Protein AF-A5JW35-F1 (afdb_monomer)

Radius of gyration: 27.15 Å; Cα contacts (8 Å, |Δi|>4): 387; chains: 1; bounding box: 92×75×43 Å

Nearest PDB structures (foldseek):
  1apx-assembly1_B  TM=9.458E-01  e=9.380E-13  Pisum sativum
  2cl4-assembly1_X  TM=9.258E-01  e=5.756E-13  Glycine max
  2vcs-assembly1_A  TM=9.216E-01  e=4.972E-13  Glycine max
  8ff6-assembly2_B  TM=9.447E-01  e=1.086E-12  Panicum virgatum
  3zcg-assembly1_A-2  TM=9.254E-01  e=1.140E-12  Glycine max

Solvent-accessible surface area (backbone atoms only — not comparable to full-atom values): 19128 Å² total; per-residue (Å²): 110,66,69,57,51,53,52,49,29,74,76,41,61,70,55,29,43,50,21,44,42,46,33,42,65,27,22,72,75,16,32,18,32,24,47,76,34,85,88,34,29,78,36,68,87,37,46,85,49,60,78,51,48,78,72,52,57,63,46,45,75,77,38,73,86,54,30,58,19,37,49,39,47,50,41,20,43,48,21,31,48,73,20,66,34,45,81,41,81,80,82,82,83,44,61,58,54,93,61,59,73,76,84,88,72,73,81,59,74,83,49,54,53,71,56,49,42,52,56,40,41,76,75,75,37,53,65,63,49,49,58,46,44,48,44,56,62,20,33,38,65,25,61,68,46,93,45,25,76,26,91,41,76,46,41,51,36,59,46,36,38,32,57,78,73,66,53,58,70,30,55,44,69,42,62,59,50,40,63,70,44,71,69,46,30,53,50,41,54,46,26,42,76,30,52,67,61,39,34,56,50,33,24,49,50,51,34,37,48,70,53,33,70,56,63,71,72,56,99,80,62,83,68,97,69,80,78,67,78,78,91,65,93,70,90,73,91,73,92,75,86,85,81,89,78,85,89,80,86,82,84,83,85,78,86,82,83,88,83,85,85,92,83,92,79,88,91,84,91,84,83,90,86,90,82,91,79,87,86,78,85,83,76,89,74,78,79,79,80,78,82,84,87,66,85,87,67,79,72,78,82,46,91,71,44,34,53,80,60,88

pLDDT: mean 73.27, std 27.49, range [27.36, 98.69]

Mean predicted aligned error: 14.42 Å

Structure (mmCIF, N/CA/C/O backbone):
data_AF-A5JW35-F1
#
_entry.id   AF-A5JW35-F1
#
loop_
_atom_site.group_PDB
_atom_site.id
_atom_site.type_symbol
_atom_site.label_atom_id
_atom_site.label_alt_id
_atom_site.label_comp_id
_atom_site.label_asym_id
_atom_site.label_entity_id
_atom_site.label_seq_id
_atom_site.pdbx_PDB_ins_code
_atom_site.Cartn_x
_atom_site.Cartn_y
_atom_site.Cartn_z
_atom_site.occupancy
_atom_site.B_iso_or_equiv
_atom_site.auth_seq_id
_atom_site.auth_comp_id
_atom_site.auth_asym_id
_atom_site.auth_atom_id
_atom_site.pdbx_PDB_model_num
ATOM 1 N N . MET A 1 1 ? 19.947 -5.241 -3.063 1.00 86.25 1 MET A N 1
ATOM 2 C CA . MET A 1 1 ? 18.724 -4.490 -3.422 1.00 86.25 1 MET A CA 1
ATOM 3 C C . MET A 1 1 ? 18.175 -3.691 -2.245 1.00 86.25 1 MET A C 1
ATOM 5 O O . MET A 1 1 ? 18.272 -2.477 -2.296 1.00 86.25 1 MET A O 1
ATOM 9 N N . GLN A 1 2 ? 17.692 -4.332 -1.171 1.00 90.38 2 GLN A N 1
ATOM 10 C CA . GLN A 1 2 ? 17.089 -3.636 -0.015 1.00 90.38 2 GLN A CA 1
ATOM 11 C C . GLN A 1 2 ? 17.982 -2.545 0.602 1.00 90.38 2 GLN A C 1
ATOM 13 O O . GLN A 1 2 ? 17.509 -1.451 0.884 1.00 90.38 2 GLN A O 1
ATOM 18 N N . SER A 1 3 ? 19.289 -2.793 0.744 1.00 92.19 3 SER A N 1
ATOM 19 C CA . SER A 1 3 ? 20.242 -1.784 1.232 1.00 92.19 3 SER A CA 1
ATOM 20 C C . SER A 1 3 ? 20.294 -0.522 0.362 1.00 92.19 3 SER A C 1
ATOM 22 O O . SER A 1 3 ? 20.433 0.576 0.890 1.00 92.19 3 SER A O 1
ATOM 24 N N . ILE A 1 4 ? 20.140 -0.667 -0.958 1.00 91.31 4 ILE A N 1
ATOM 25 C CA . ILE A 1 4 ? 20.124 0.455 -1.904 1.00 91.31 4 ILE A CA 1
ATOM 26 C C . ILE A 1 4 ? 18.811 1.235 -1.768 1.00 91.31 4 ILE A C 1
ATOM 28 O O . ILE A 1 4 ? 18.832 2.461 -1.772 1.00 91.31 4 ILE A O 1
ATOM 32 N N . PHE A 1 5 ? 17.675 0.555 -1.572 1.00 94.00 5 PHE A N 1
ATOM 33 C CA . PHE A 1 5 ? 16.412 1.234 -1.265 1.00 94.00 5 PHE A CA 1
ATOM 34 C C . PHE A 1 5 ? 16.515 2.060 0.014 1.00 94.00 5 PHE A C 1
ATOM 36 O O . PHE A 1 5 ? 16.225 3.248 -0.016 1.00 94.00 5 PHE A O 1
ATOM 43 N N . VAL A 1 6 ? 17.016 1.473 1.105 1.00 94.75 6 VAL A N 1
ATOM 44 C CA . VAL A 1 6 ? 17.212 2.185 2.379 1.00 94.75 6 VAL A CA 1
ATOM 45 C C . VAL A 1 6 ? 18.133 3.395 2.209 1.00 94.75 6 VAL A C 1
ATOM 47 O O . VAL A 1 6 ? 17.853 4.463 2.756 1.00 94.75 6 VAL A O 1
ATOM 50 N N . GLN A 1 7 ? 19.202 3.269 1.417 1.00 93.44 7 GLN A N 1
ATOM 51 C CA . GLN A 1 7 ? 20.079 4.394 1.098 1.00 93.44 7 GLN A CA 1
ATOM 52 C C . GLN A 1 7 ? 19.324 5.506 0.353 1.00 93.44 7 GLN A C 1
ATOM 54 O O . GLN A 1 7 ? 19.430 6.670 0.736 1.00 93.44 7 GLN A O 1
ATOM 59 N N . ASN A 1 8 ? 18.534 5.158 -0.665 1.00 90.19 8 ASN A N 1
ATOM 60 C CA . ASN A 1 8 ? 17.728 6.116 -1.424 1.00 90.19 8 ASN A CA 1
ATOM 61 C C . ASN A 1 8 ? 16.667 6.791 -0.543 1.00 90.19 8 ASN A C 1
ATOM 63 O O . ASN A 1 8 ? 16.515 8.006 -0.607 1.00 90.19 8 ASN A O 1
ATOM 67 N N . PHE A 1 9 ? 15.987 6.039 0.326 1.00 90.38 9 PHE A N 1
ATOM 68 C CA . PHE A 1 9 ? 15.013 6.581 1.279 1.00 90.38 9 PHE A CA 1
ATOM 69 C C . PHE A 1 9 ? 15.664 7.530 2.287 1.00 90.38 9 PHE A C 1
ATOM 71 O O . PHE A 1 9 ? 15.092 8.555 2.640 1.00 90.38 9 PHE A O 1
ATOM 78 N N . SER A 1 10 ? 16.895 7.237 2.710 1.00 89.94 10 SER A N 1
ATOM 79 C CA . SER A 1 10 ? 17.655 8.121 3.603 1.00 89.94 10 SER A CA 1
ATOM 80 C C . SER A 1 10 ? 18.042 9.441 2.927 1.00 89.94 10 SER A C 1
ATOM 82 O O . SER A 1 10 ? 18.175 10.456 3.604 1.00 89.94 10 SER A O 1
ATOM 84 N N . GLN A 1 11 ? 18.224 9.439 1.601 1.00 88.88 11 GLN A N 1
ATOM 85 C CA . GLN A 1 11 ? 18.507 10.648 0.817 1.00 88.88 11 GLN A CA 1
ATOM 86 C C . GLN A 1 11 ? 17.235 11.425 0.462 1.00 88.88 11 GLN A C 1
ATOM 88 O O . GLN A 1 11 ? 17.252 12.654 0.437 1.00 88.88 11 GLN A O 1
ATOM 93 N N . ASN A 1 12 ? 16.142 10.715 0.183 1.00 85.50 12 ASN A N 1
ATOM 94 C CA . ASN A 1 12 ? 14.838 11.280 -0.126 1.00 85.50 12 ASN A CA 1
ATOM 95 C C . ASN A 1 12 ? 13.732 10.421 0.504 1.00 85.50 12 ASN A C 1
ATOM 97 O O . ASN A 1 12 ? 13.302 9.415 -0.064 1.00 85.50 12 ASN A O 1
ATOM 101 N N . GLN A 1 13 ? 13.244 10.852 1.667 1.00 85.56 13 GLN A N 1
ATOM 102 C CA . GLN A 1 13 ? 12.250 10.102 2.436 1.00 85.56 13 GLN A CA 1
ATOM 103 C C . GLN A 1 13 ? 10.891 9.999 1.737 1.00 85.56 13 GLN A C 1
ATOM 105 O O . GLN A 1 13 ? 10.155 9.060 2.021 1.00 85.56 13 GLN A O 1
ATOM 110 N N . ALA A 1 14 ? 10.575 10.888 0.784 1.00 84.31 14 ALA A N 1
ATOM 111 C CA . ALA A 1 14 ? 9.330 10.815 0.017 1.00 84.31 14 ALA A CA 1
ATOM 112 C C . ALA A 1 14 ? 9.235 9.537 -0.838 1.00 84.31 14 ALA A C 1
ATOM 114 O O . ALA A 1 14 ? 8.137 9.083 -1.144 1.00 84.31 14 ALA A O 1
ATOM 115 N N . LEU A 1 15 ? 10.370 8.911 -1.172 1.00 89.12 15 LEU A N 1
ATOM 116 C CA . LEU A 1 15 ? 10.401 7.674 -1.955 1.00 89.12 15 LEU A CA 1
ATOM 117 C C . LEU A 1 15 ? 9.776 6.478 -1.223 1.00 89.12 15 LEU A C 1
ATOM 119 O O . LEU A 1 15 ? 9.240 5.587 -1.876 1.00 89.12 15 LEU A O 1
ATOM 123 N N . ALA A 1 16 ? 9.835 6.443 0.111 1.00 92.44 16 ALA A N 1
ATOM 124 C CA . ALA A 1 16 ? 9.293 5.332 0.886 1.00 92.44 16 ALA A CA 1
ATOM 125 C C . ALA A 1 16 ? 7.752 5.230 0.767 1.00 92.44 16 ALA A C 1
ATOM 127 O O . ALA A 1 16 ? 7.274 4.200 0.286 1.00 92.44 16 ALA A O 1
ATOM 128 N N . PRO A 1 17 ? 6.953 6.267 1.095 1.00 91.94 17 PRO A N 1
ATOM 129 C CA . PRO A 1 17 ? 5.506 6.221 0.881 1.00 91.94 17 PRO A CA 1
ATOM 130 C C . PRO A 1 17 ? 5.130 6.113 -0.606 1.00 91.94 17 PRO A C 1
ATOM 132 O O . PRO A 1 17 ? 4.170 5.420 -0.929 1.00 91.94 17 PRO A O 1
ATOM 135 N N . MET A 1 18 ? 5.918 6.683 -1.530 1.00 92.38 18 MET A N 1
ATOM 136 C CA . MET A 1 18 ? 5.705 6.474 -2.973 1.00 92.38 18 MET A CA 1
ATOM 137 C C . MET A 1 18 ? 5.803 4.997 -3.378 1.00 92.38 18 MET A C 1
ATOM 139 O O . MET A 1 18 ? 5.102 4.573 -4.290 1.00 92.38 18 MET A O 1
ATOM 143 N N . CYS A 1 19 ? 6.640 4.192 -2.716 1.00 96.19 19 CYS A N 1
ATOM 144 C CA . CYS A 1 19 ? 6.705 2.758 -2.995 1.00 96.19 19 CYS A CA 1
ATOM 145 C C . CYS A 1 19 ? 5.478 1.989 -2.498 1.00 96.19 19 CYS A C 1
ATOM 147 O O . CYS A 1 19 ? 5.067 1.039 -3.161 1.00 96.19 19 CYS A O 1
ATOM 149 N N . LEU A 1 20 ? 4.870 2.402 -1.380 1.00 95.19 20 LEU A N 1
ATOM 150 C CA . LEU A 1 20 ? 3.584 1.851 -0.938 1.00 95.19 20 LEU A CA 1
ATOM 151 C C . LEU A 1 20 ? 2.470 2.204 -1.927 1.00 95.19 20 LEU A C 1
ATOM 153 O O . LEU A 1 20 ? 1.722 1.325 -2.347 1.00 95.19 20 LEU A O 1
ATOM 157 N N . HIS A 1 21 ? 2.438 3.465 -2.362 1.00 93.69 21 HIS A N 1
ATOM 158 C CA . HIS A 1 21 ? 1.504 3.959 -3.373 1.00 93.69 21 HIS A CA 1
ATOM 159 C C . HIS A 1 21 ? 1.644 3.204 -4.701 1.00 93.69 21 HIS A C 1
ATOM 161 O O . HIS A 1 21 ? 0.659 2.729 -5.258 1.00 93.69 21 HIS A O 1
ATOM 167 N N . ALA A 1 22 ? 2.875 2.997 -5.171 1.00 96.31 22 ALA A N 1
ATOM 168 C CA . ALA A 1 22 ? 3.140 2.238 -6.389 1.00 96.31 22 ALA A CA 1
ATOM 169 C C . ALA A 1 22 ? 2.666 0.782 -6.289 1.00 96.31 22 ALA A C 1
ATOM 171 O O . ALA A 1 22 ? 2.080 0.268 -7.236 1.00 96.31 22 ALA A O 1
ATOM 172 N N . ALA A 1 23 ? 2.887 0.117 -5.149 1.00 97.06 23 ALA A N 1
ATOM 173 C CA . ALA A 1 23 ? 2.388 -1.241 -4.951 1.00 97.06 23 ALA A CA 1
ATOM 174 C C . ALA A 1 23 ? 0.858 -1.294 -4.929 1.00 97.06 23 ALA A C 1
ATOM 176 O O . ALA A 1 23 ? 0.294 -2.230 -5.488 1.00 97.06 23 ALA A O 1
ATOM 177 N N . PHE A 1 24 ? 0.179 -0.293 -4.357 1.00 95.19 24 PHE A N 1
ATOM 178 C CA . PHE A 1 24 ? -1.279 -0.218 -4.442 1.00 95.19 24 PHE A CA 1
ATOM 179 C C . PHE A 1 24 ? -1.768 -0.185 -5.894 1.00 95.19 24 PHE A C 1
ATOM 181 O O . PHE A 1 24 ? -2.575 -1.032 -6.287 1.00 95.19 24 PHE A O 1
ATOM 188 N N . HIS A 1 25 ? -1.219 0.734 -6.692 1.00 95.38 25 HIS A N 1
ATOM 189 C CA . HIS A 1 25 ? -1.636 0.955 -8.077 1.00 95.38 25 HIS A CA 1
ATOM 190 C C . HIS A 1 25 ? -1.281 -0.221 -8.999 1.00 95.38 25 HIS A C 1
ATOM 192 O O . HIS A 1 25 ? -2.137 -0.675 -9.753 1.00 95.38 25 HIS A O 1
ATOM 198 N N . ASP A 1 26 ? -0.070 -0.780 -8.895 1.00 96.19 26 ASP A N 1
ATOM 199 C CA . ASP A 1 26 ? 0.365 -1.914 -9.731 1.00 96.19 26 ASP A CA 1
ATOM 200 C C . ASP A 1 26 ? -0.388 -3.215 -9.407 1.00 96.19 26 ASP A C 1
ATOM 202 O O . ASP A 1 26 ? -0.641 -4.050 -10.274 1.00 96.19 26 ASP A O 1
ATOM 206 N N . CYS A 1 27 ? -0.765 -3.414 -8.141 1.00 94.56 27 CYS A N 1
ATOM 207 C CA . CYS A 1 27 ? -1.377 -4.665 -7.706 1.00 94.56 27 CYS A CA 1
ATOM 208 C C . CYS A 1 27 ? -2.893 -4.723 -7.884 1.00 94.56 27 CYS A C 1
ATOM 210 O O . CYS A 1 27 ? -3.475 -5.797 -7.691 1.00 94.56 27 CYS A O 1
ATOM 212 N N . TRP A 1 28 ? -3.550 -3.630 -8.284 1.00 91.81 28 TRP A N 1
ATOM 213 C CA . TRP A 1 28 ? -5.006 -3.608 -8.406 1.00 91.81 28 TRP A CA 1
ATOM 214 C C . TRP A 1 28 ? -5.529 -4.591 -9.463 1.00 91.81 28 TRP A C 1
ATOM 216 O O . TRP A 1 28 ? -6.499 -5.315 -9.216 1.00 91.81 28 TRP A O 1
ATOM 226 N N . ASN A 1 29 ? -4.847 -4.706 -10.604 1.00 89.69 29 ASN A N 1
ATOM 227 C CA . ASN A 1 29 ? -5.112 -5.740 -11.606 1.00 89.69 29 ASN A CA 1
ATOM 228 C C . ASN A 1 29 ? -4.068 -6.873 -11.559 1.00 89.69 29 ASN A C 1
ATOM 230 O O . ASN A 1 29 ? -3.741 -7.488 -12.571 1.00 89.69 29 ASN A O 1
ATOM 234 N N . GLY A 1 30 ? -3.574 -7.161 -10.350 1.00 87.50 30 GLY A N 1
ATOM 235 C CA . GLY A 1 30 ? -2.623 -8.222 -10.034 1.00 87.50 30 GLY A CA 1
ATOM 236 C C . GLY A 1 30 ? -1.196 -7.863 -10.412 1.00 87.50 30 GLY A C 1
ATOM 237 O O . GLY A 1 30 ? -0.866 -7.892 -11.587 1.00 87.50 30 GLY A O 1
ATOM 238 N N . CYS A 1 31 ? -0.380 -7.611 -9.392 1.00 93.31 31 CYS A N 1
ATOM 239 C CA . CYS A 1 31 ? 0.988 -7.095 -9.406 1.00 93.31 31 CYS A CA 1
ATOM 240 C C . CYS A 1 31 ? 1.820 -7.564 -10.613 1.00 93.31 31 CYS A C 1
ATOM 242 O O . CYS A 1 31 ? 2.426 -8.642 -10.577 1.00 93.31 31 CYS A O 1
ATOM 244 N N . ASN A 1 32 ? 1.829 -6.777 -11.685 1.00 93.12 32 ASN A N 1
ATOM 245 C CA . ASN A 1 32 ? 2.293 -7.213 -13.004 1.00 93.12 32 ASN A CA 1
ATOM 246 C C . ASN A 1 32 ? 3.275 -6.236 -13.669 1.00 93.12 32 ASN A C 1
ATOM 248 O O . ASN A 1 32 ? 3.638 -6.440 -14.830 1.00 93.12 32 ASN A O 1
ATOM 252 N N . GLY A 1 33 ? 3.713 -5.194 -12.961 1.00 95.12 33 GLY A N 1
ATOM 253 C CA . GLY A 1 33 ? 4.700 -4.237 -13.451 1.00 95.12 33 GLY A CA 1
ATOM 254 C C . GLY A 1 33 ? 4.182 -3.284 -14.533 1.00 95.12 33 GLY A C 1
ATOM 255 O O . GLY A 1 33 ? 4.964 -2.458 -15.020 1.00 95.12 33 GLY A O 1
ATOM 256 N N . ALA A 1 34 ? 2.900 -3.369 -14.918 1.00 95.25 34 ALA A N 1
ATOM 257 C CA . ALA A 1 34 ? 2.308 -2.521 -15.949 1.00 95.25 34 ALA A CA 1
ATOM 258 C C . ALA A 1 34 ? 2.314 -1.039 -15.554 1.00 95.25 34 ALA A C 1
ATOM 260 O O . ALA A 1 34 ? 2.423 -0.186 -16.438 1.00 95.25 34 ALA A O 1
ATOM 261 N N . LEU A 1 35 ? 2.353 -0.727 -14.250 1.00 96.31 35 LEU A N 1
ATOM 262 C CA . LEU A 1 35 ? 2.408 0.644 -13.740 1.00 96.31 35 LEU A CA 1
ATOM 263 C C . LEU A 1 35 ? 3.496 1.489 -14.418 1.00 96.31 35 LEU A C 1
ATOM 265 O O . LEU A 1 35 ? 3.292 2.671 -14.681 1.00 96.31 35 LEU A O 1
ATOM 269 N N . PHE A 1 36 ? 4.669 0.915 -14.710 1.00 96.62 36 PHE A N 1
ATOM 270 C CA . PHE A 1 36 ? 5.779 1.648 -15.334 1.00 96.62 36 PHE A CA 1
ATOM 271 C C . PHE A 1 36 ? 5.771 1.631 -16.864 1.00 96.62 36 PHE A C 1
ATOM 273 O O . PHE A 1 36 ? 6.715 2.151 -17.476 1.00 96.62 36 PHE A O 1
ATOM 280 N N . MET A 1 37 ? 4.726 1.117 -17.507 1.00 95.69 37 MET A N 1
ATOM 281 C CA . MET A 1 37 ? 4.558 1.244 -18.952 1.00 95.69 37 MET A CA 1
ATOM 282 C C . MET A 1 37 ? 4.262 2.702 -19.343 1.00 95.69 37 MET A C 1
ATOM 284 O O . MET A 1 37 ? 3.595 3.417 -18.591 1.00 95.69 37 MET A O 1
ATOM 288 N N . PRO A 1 38 ? 4.767 3.181 -20.498 1.00 93.38 38 PRO A N 1
ATOM 289 C CA . PRO A 1 38 ? 4.537 4.555 -20.957 1.00 93.38 38 PRO A CA 1
ATOM 290 C C . PRO A 1 38 ? 3.056 4.949 -21.036 1.00 93.38 38 PRO A C 1
ATOM 292 O O . PRO A 1 38 ? 2.708 6.094 -20.785 1.00 93.38 38 PRO A O 1
ATOM 295 N N . GLU A 1 39 ? 2.181 3.999 -21.362 1.00 94.88 39 GLU A N 1
ATOM 296 C CA . GLU A 1 39 ? 0.739 4.206 -21.515 1.00 94.88 39 GLU A CA 1
ATOM 297 C C . GLU A 1 39 ? -0.031 4.216 -20.181 1.00 94.88 39 GLU A C 1
ATOM 299 O O . GLU A 1 39 ? -1.242 4.462 -20.170 1.00 94.88 39 GLU A O 1
ATOM 304 N N . GLU A 1 40 ? 0.639 3.914 -19.066 1.00 95.81 40 GLU A N 1
ATOM 305 C CA . GLU A 1 40 ? 0.024 3.764 -17.746 1.00 95.81 40 GLU A CA 1
ATOM 306 C C . GLU A 1 40 ? 0.568 4.749 -16.710 1.00 95.81 40 GLU A C 1
ATOM 308 O O . GLU A 1 40 ? -0.221 5.392 -16.020 1.00 95.81 40 GLU A O 1
ATOM 313 N N . ILE A 1 41 ? 1.888 4.938 -16.634 1.00 95.12 41 ILE A N 1
ATOM 314 C CA . ILE A 1 41 ? 2.519 5.747 -15.577 1.00 95.12 41 ILE A CA 1
ATOM 315 C C . ILE A 1 41 ? 2.053 7.210 -15.552 1.00 95.12 41 ILE A C 1
ATOM 317 O O . ILE A 1 41 ? 1.996 7.817 -14.487 1.00 95.12 41 ILE A O 1
ATOM 321 N N . ASP A 1 42 ? 1.697 7.766 -16.712 1.00 93.12 42 ASP A N 1
ATOM 322 C CA . ASP A 1 42 ? 1.292 9.169 -16.865 1.00 93.12 42 ASP A CA 1
ATOM 323 C C . ASP A 1 42 ? -0.235 9.369 -16.805 1.00 93.12 42 ASP A C 1
ATOM 325 O O . ASP A 1 42 ? -0.734 10.469 -17.066 1.00 93.12 42 ASP A O 1
ATOM 329 N N . ARG A 1 43 ? -1.003 8.319 -16.481 1.00 92.31 43 ARG A N 1
ATOM 330 C CA . ARG A 1 43 ? -2.457 8.436 -16.317 1.00 92.31 43 ARG A CA 1
ATOM 331 C C . ARG A 1 43 ? -2.815 9.275 -15.082 1.00 92.31 43 ARG A C 1
ATOM 333 O O . ARG A 1 43 ? -2.056 9.263 -14.110 1.00 92.31 43 ARG A O 1
ATOM 340 N N . PRO A 1 44 ? -3.961 9.986 -15.086 1.00 89.62 44 PRO A N 1
ATOM 341 C CA . PRO A 1 44 ? -4.368 10.840 -13.969 1.00 89.62 44 PRO A CA 1
ATOM 342 C C . PRO A 1 44 ? -4.398 10.125 -12.616 1.00 89.62 44 PRO A C 1
ATOM 344 O O . PRO A 1 44 ? -3.917 10.684 -11.634 1.00 89.62 44 PRO A O 1
ATOM 347 N N . GLU A 1 45 ? -4.883 8.883 -12.577 1.00 87.44 45 GLU A N 1
ATOM 348 C CA . GLU A 1 45 ? -4.926 8.063 -11.365 1.00 87.44 45 GLU A CA 1
ATOM 349 C C . GLU A 1 45 ? -3.526 7.765 -10.802 1.00 87.44 45 GLU A C 1
ATOM 351 O O . GLU A 1 45 ? -3.366 7.633 -9.600 1.00 87.44 45 GLU A O 1
ATOM 356 N N . ASN A 1 46 ? -2.485 7.737 -11.638 1.00 91.50 46 ASN A N 1
ATOM 357 C CA . ASN A 1 46 ? -1.104 7.459 -11.230 1.00 91.50 46 ASN A CA 1
ATOM 358 C C . ASN A 1 46 ? -0.299 8.739 -10.934 1.00 91.50 46 ASN A C 1
ATOM 360 O O . ASN A 1 46 ? 0.932 8.700 -10.808 1.00 91.50 46 ASN A O 1
ATOM 364 N N . ALA A 1 47 ? -0.959 9.898 -10.830 1.00 87.00 47 ALA A N 1
ATOM 365 C CA . ALA A 1 47 ? -0.287 11.162 -10.567 1.00 87.00 47 ALA A CA 1
ATOM 366 C C . ALA A 1 47 ? 0.555 11.097 -9.278 1.00 87.00 47 ALA A C 1
ATOM 368 O O . ALA A 1 47 ? 0.098 10.675 -8.222 1.00 87.00 47 ALA A O 1
ATOM 369 N N . GLY A 1 48 ? 1.810 11.543 -9.367 1.00 84.38 48 GLY A N 1
ATOM 370 C CA . GLY A 1 48 ? 2.775 11.475 -8.261 1.00 84.38 48 GLY A CA 1
ATOM 371 C C . GLY A 1 48 ? 3.693 10.248 -8.283 1.00 84.38 48 GLY A C 1
ATOM 372 O O . GLY A 1 48 ? 4.755 10.300 -7.669 1.00 84.38 48 GLY A O 1
ATOM 373 N N . LEU A 1 49 ? 3.377 9.204 -9.058 1.00 91.69 49 LEU A N 1
ATOM 374 C CA . LEU A 1 49 ? 4.227 8.019 -9.242 1.00 91.69 49 LEU A CA 1
ATOM 375 C C . LEU A 1 49 ? 5.341 8.141 -10.307 1.00 91.69 49 LEU A C 1
ATOM 377 O O . LEU A 1 49 ? 6.375 7.489 -10.120 1.00 91.69 49 LEU A O 1
ATOM 381 N N . PRO A 1 50 ? 5.248 8.974 -11.373 1.00 92.81 50 PRO A N 1
ATOM 382 C CA . PRO A 1 50 ? 6.319 9.086 -12.371 1.00 92.81 50 PRO A CA 1
ATOM 383 C C . PRO A 1 50 ? 7.727 9.357 -11.808 1.00 92.81 50 PRO A C 1
ATOM 385 O O . PRO A 1 50 ? 8.680 8.739 -12.296 1.00 92.81 50 PRO A O 1
ATOM 388 N N . PRO A 1 51 ? 7.914 10.194 -10.760 1.00 90.25 51 PRO A N 1
ATOM 389 C CA . PRO A 1 51 ? 9.230 10.410 -10.161 1.00 90.25 51 PRO A CA 1
ATOM 390 C C . PRO A 1 51 ? 9.871 9.156 -9.552 1.00 90.25 51 PRO A C 1
ATOM 392 O O . PRO A 1 51 ? 11.085 9.151 -9.377 1.00 90.25 51 PRO A O 1
ATOM 395 N N . LEU A 1 52 ? 9.113 8.093 -9.248 1.00 92.19 52 LEU A N 1
ATOM 396 C CA . LEU A 1 52 ? 9.648 6.853 -8.670 1.00 92.19 52 LEU A CA 1
ATOM 397 C C . LEU A 1 52 ? 10.365 5.980 -9.712 1.00 92.19 52 LEU A C 1
ATOM 399 O O . LEU A 1 52 ? 11.378 5.342 -9.414 1.00 92.19 52 LEU A O 1
ATOM 403 N N . LYS A 1 53 ? 9.869 5.974 -10.954 1.00 94.50 53 LYS A N 1
ATOM 404 C CA . LYS A 1 53 ? 10.391 5.157 -12.058 1.00 94.50 53 LYS A CA 1
ATOM 405 C C . LYS A 1 53 ? 11.914 5.274 -12.261 1.00 94.50 53 LYS A C 1
ATOM 407 O O . LYS A 1 53 ? 12.557 4.225 -12.331 1.00 94.50 53 LYS A O 1
ATOM 412 N N . PRO A 1 54 ? 12.545 6.468 -12.315 1.00 93.25 54 PRO A N 1
ATOM 413 C CA . PRO A 1 54 ? 14.001 6.574 -12.473 1.00 93.25 54 PRO A CA 1
ATOM 414 C C . PRO A 1 54 ? 14.814 6.035 -11.284 1.00 93.25 54 PRO A C 1
ATOM 416 O O . PRO A 1 54 ? 15.998 5.763 -11.460 1.00 93.25 54 PRO A O 1
ATOM 419 N N . TYR A 1 55 ? 14.215 5.844 -10.102 1.00 91.75 55 TYR A N 1
ATOM 420 C CA . TYR A 1 55 ? 14.888 5.222 -8.954 1.00 91.75 55 TYR A CA 1
ATOM 421 C C . TYR A 1 55 ? 14.825 3.696 -8.993 1.00 91.75 55 TYR A C 1
ATOM 423 O O . TYR A 1 55 ? 15.772 3.036 -8.565 1.00 91.75 55 TYR A O 1
ATOM 431 N N . LEU A 1 56 ? 13.727 3.133 -9.503 1.00 94.50 56 LEU A N 1
ATOM 432 C CA . LEU A 1 56 ? 13.532 1.687 -9.570 1.00 94.50 56 LEU A CA 1
ATOM 433 C C . LEU A 1 56 ? 14.095 1.092 -10.868 1.00 94.50 56 LEU A C 1
ATOM 435 O O . LEU A 1 56 ? 14.893 0.161 -10.820 1.00 94.50 56 LEU A O 1
ATOM 439 N N . MET A 1 57 ? 13.798 1.655 -12.037 1.00 94.00 57 MET A N 1
ATOM 440 C CA . MET A 1 57 ? 14.198 1.057 -13.320 1.00 94.00 57 MET A CA 1
ATOM 441 C C . MET A 1 57 ? 15.700 0.737 -13.483 1.00 94.00 57 MET A C 1
ATOM 443 O O . MET A 1 57 ? 15.996 -0.275 -14.113 1.00 94.00 57 MET A O 1
ATOM 447 N N . PRO A 1 58 ? 16.674 1.473 -12.903 1.00 93.12 58 PRO A N 1
ATOM 448 C CA . PRO A 1 58 ? 18.087 1.083 -12.973 1.00 93.12 58 PRO A CA 1
ATOM 449 C C . PRO A 1 58 ? 18.401 -0.302 -12.382 1.00 93.12 58 PRO A C 1
ATOM 451 O O . PRO A 1 58 ? 19.420 -0.905 -12.730 1.00 93.12 58 PRO A O 1
ATOM 454 N N . PHE A 1 59 ? 17.546 -0.829 -11.500 1.00 92.62 59 PHE A N 1
ATOM 455 C CA . PHE A 1 59 ? 17.712 -2.164 -10.929 1.00 92.62 59 PHE A CA 1
ATOM 456 C C . PHE A 1 59 ? 17.495 -3.276 -11.953 1.00 92.62 59 PHE A C 1
ATOM 458 O O . PHE A 1 59 ? 18.125 -4.316 -11.810 1.00 92.62 59 PHE A O 1
ATOM 465 N N . THR A 1 60 ? 16.696 -3.071 -13.005 1.00 90.25 60 THR A N 1
ATOM 466 C CA . THR A 1 60 ? 16.489 -4.103 -14.042 1.00 90.25 60 THR A CA 1
ATOM 467 C C . THR A 1 60 ? 17.766 -4.364 -14.843 1.00 90.25 60 THR A C 1
ATOM 469 O O . THR A 1 60 ? 17.988 -5.467 -15.328 1.00 90.25 60 THR A O 1
ATOM 472 N N . SER A 1 61 ? 18.662 -3.373 -14.927 1.00 90.06 61 SER A N 1
ATOM 473 C CA . SER A 1 61 ? 19.988 -3.539 -15.536 1.00 90.06 61 SER A CA 1
ATOM 474 C C . SER A 1 61 ? 20.997 -4.189 -14.583 1.00 90.06 61 SER A C 1
ATOM 476 O O . SER A 1 61 ? 21.855 -4.950 -15.020 1.00 90.06 61 SER A O 1
ATOM 478 N N . GLN A 1 62 ? 20.906 -3.899 -13.280 1.00 90.06 62 GLN A N 1
ATOM 479 C CA . GLN A 1 62 ? 21.804 -4.460 -12.258 1.00 90.06 62 GLN A CA 1
ATOM 480 C C . GLN A 1 62 ? 21.424 -5.890 -11.851 1.00 90.06 62 GLN A C 1
ATOM 482 O O . GLN A 1 62 ? 22.291 -6.684 -11.493 1.00 90.06 62 GLN A O 1
ATOM 487 N N . PHE A 1 63 ? 20.135 -6.218 -11.913 1.00 89.62 63 PHE A N 1
ATOM 488 C CA . PHE A 1 63 ? 19.562 -7.500 -11.520 1.00 89.62 63 PHE A CA 1
ATOM 489 C C . PHE A 1 63 ? 18.634 -8.012 -12.637 1.00 89.62 63 PHE A C 1
ATOM 491 O O . PHE A 1 63 ? 17.422 -7.993 -12.463 1.00 89.62 63 PHE A O 1
ATOM 498 N N . PRO A 1 64 ? 19.162 -8.497 -13.778 1.00 87.00 64 PRO A N 1
ATOM 499 C CA . PRO A 1 64 ? 18.352 -8.825 -14.962 1.00 87.00 64 PRO A CA 1
ATOM 500 C C . PRO A 1 64 ? 17.257 -9.880 -14.754 1.00 87.00 64 PRO A C 1
ATOM 502 O O . PRO A 1 64 ? 16.358 -10.002 -15.577 1.00 87.00 64 PRO A O 1
ATOM 505 N N . CYS A 1 65 ? 17.341 -10.661 -13.676 1.00 88.44 65 CYS A N 1
ATOM 506 C CA . CYS A 1 65 ? 16.349 -11.677 -13.336 1.00 88.44 65 CYS A CA 1
ATOM 507 C C . CYS A 1 65 ? 15.148 -11.128 -12.550 1.00 88.44 65 CYS A C 1
ATOM 509 O O . CYS A 1 65 ? 14.215 -11.890 -12.312 1.00 88.44 65 CYS A O 1
ATOM 511 N N . ILE A 1 66 ? 15.180 -9.869 -12.089 1.00 92.31 66 ILE A N 1
ATOM 512 C CA . ILE A 1 66 ? 14.053 -9.282 -11.358 1.00 92.31 66 ILE A CA 1
ATOM 513 C C . ILE A 1 66 ? 13.050 -8.663 -12.330 1.00 92.31 66 ILE A C 1
ATOM 515 O O . ILE A 1 66 ? 13.428 -7.901 -13.219 1.00 92.31 66 ILE A O 1
ATOM 519 N N . SER A 1 67 ? 11.771 -8.971 -12.129 1.00 94.38 67 SER A N 1
ATOM 520 C CA . SER A 1 67 ? 10.676 -8.290 -12.811 1.00 94.38 67 SER A CA 1
ATOM 521 C C . SER A 1 67 ? 10.434 -6.901 -12.216 1.00 94.38 67 SER A C 1
ATOM 523 O O . SER A 1 67 ? 10.758 -6.627 -11.055 1.00 94.38 67 SER A O 1
ATOM 525 N N . ILE A 1 68 ? 9.846 -6.005 -13.002 1.00 96.12 68 ILE A N 1
ATOM 526 C CA . ILE A 1 68 ? 9.363 -4.701 -12.538 1.00 96.12 68 ILE A CA 1
ATOM 527 C C . ILE A 1 68 ? 8.313 -4.900 -11.436 1.00 96.12 68 ILE A C 1
ATOM 529 O O . ILE A 1 68 ? 8.369 -4.217 -10.413 1.00 96.12 68 ILE A O 1
ATOM 533 N N . ALA A 1 69 ? 7.426 -5.884 -11.590 1.00 95.94 69 ALA A N 1
ATOM 534 C CA . ALA A 1 69 ? 6.445 -6.267 -10.578 1.00 95.94 69 ALA A CA 1
ATOM 535 C C . ALA A 1 69 ? 7.099 -6.615 -9.227 1.00 95.94 69 ALA A C 1
ATOM 537 O O . ALA A 1 69 ? 6.720 -6.084 -8.178 1.00 95.94 69 ALA A O 1
ATOM 538 N N . ASP A 1 70 ? 8.118 -7.481 -9.221 1.00 95.75 70 ASP A N 1
ATOM 539 C CA . ASP A 1 70 ? 8.836 -7.836 -7.991 1.00 95.75 70 ASP A CA 1
ATOM 540 C C . ASP A 1 70 ? 9.625 -6.660 -7.418 1.00 95.75 70 ASP A C 1
ATOM 542 O O . ASP A 1 70 ? 9.795 -6.558 -6.199 1.00 95.75 70 ASP A O 1
ATOM 546 N N . LEU A 1 71 ? 10.099 -5.758 -8.273 1.00 96.69 71 LEU A N 1
ATOM 547 C CA . LEU A 1 71 ? 10.825 -4.570 -7.861 1.00 96.69 71 LEU A CA 1
ATOM 548 C C . LEU A 1 71 ? 9.926 -3.568 -7.122 1.00 96.69 71 LEU A C 1
ATOM 550 O O . LEU A 1 71 ? 10.324 -3.075 -6.064 1.00 96.69 71 LEU A O 1
ATOM 554 N N . ILE A 1 72 ? 8.720 -3.307 -7.636 1.00 97.62 72 ILE A N 1
ATOM 555 C CA . ILE A 1 72 ? 7.711 -2.447 -6.992 1.00 97.62 72 ILE A CA 1
ATOM 556 C C . ILE A 1 72 ? 7.355 -3.012 -5.611 1.00 97.62 72 ILE A C 1
ATOM 558 O O . ILE A 1 72 ? 7.477 -2.318 -4.599 1.00 97.62 72 ILE A O 1
ATOM 562 N N . ASN A 1 73 ? 7.022 -4.303 -5.547 1.00 97.31 73 ASN A N 1
ATOM 563 C CA . ASN A 1 73 ? 6.635 -4.961 -4.298 1.00 97.31 73 ASN A CA 1
ATOM 564 C C . ASN A 1 73 ? 7.791 -5.049 -3.293 1.00 97.31 73 ASN A C 1
ATOM 566 O O . ASN A 1 73 ? 7.601 -4.818 -2.098 1.00 97.31 73 ASN A O 1
ATOM 570 N N . SER A 1 74 ? 9.017 -5.294 -3.766 1.00 96.94 74 SER A N 1
ATOM 571 C CA . SER A 1 74 ? 10.217 -5.231 -2.924 1.00 96.94 74 SER A CA 1
ATOM 572 C C . SER A 1 74 ? 10.457 -3.833 -2.369 1.00 96.94 74 SER A C 1
ATOM 574 O O . SER A 1 74 ? 10.907 -3.700 -1.226 1.00 96.94 74 SER A O 1
ATOM 576 N N . CYS A 1 75 ? 10.173 -2.789 -3.154 1.00 97.75 75 CYS A N 1
ATOM 577 C CA . CYS A 1 75 ? 10.292 -1.422 -2.677 1.00 97.75 75 CYS A CA 1
ATOM 578 C C . CYS A 1 75 ? 9.281 -1.139 -1.561 1.00 97.75 75 CYS A C 1
ATOM 580 O O . CYS A 1 75 ? 9.675 -0.619 -0.520 1.00 97.75 75 CYS A O 1
ATOM 582 N N . ALA A 1 76 ? 8.019 -1.546 -1.729 1.00 97.75 76 ALA A N 1
ATOM 583 C CA . ALA A 1 76 ? 6.962 -1.327 -0.742 1.00 97.75 76 ALA A CA 1
ATOM 584 C C . ALA A 1 76 ? 7.251 -1.999 0.609 1.00 97.75 76 ALA A C 1
ATOM 586 O O . ALA A 1 76 ? 7.201 -1.342 1.648 1.00 97.75 76 ALA A O 1
ATOM 587 N N . VAL A 1 77 ? 7.638 -3.280 0.621 1.00 97.69 77 VAL A N 1
ATOM 588 C CA . VAL A 1 77 ? 7.961 -3.965 1.890 1.00 97.69 77 VAL A CA 1
ATOM 589 C C . VAL A 1 77 ? 9.218 -3.398 2.552 1.00 97.69 77 VAL A C 1
ATOM 591 O O . VAL A 1 77 ? 9.301 -3.324 3.778 1.00 97.69 77 VAL A O 1
ATOM 594 N N . THR A 1 78 ? 10.190 -2.939 1.755 1.00 97.88 78 THR A N 1
ATOM 595 C CA . THR A 1 78 ? 11.381 -2.267 2.296 1.00 97.88 78 THR A CA 1
ATOM 596 C C . THR A 1 78 ? 11.021 -0.894 2.861 1.00 97.88 78 THR A C 1
ATOM 598 O O . THR A 1 78 ? 11.575 -0.500 3.885 1.00 97.88 78 THR A O 1
ATOM 601 N N . ALA A 1 79 ? 10.084 -0.182 2.230 1.00 96.38 79 ALA A N 1
ATOM 602 C CA . ALA A 1 79 ? 9.573 1.095 2.708 1.00 96.38 79 ALA A CA 1
ATOM 603 C C . ALA A 1 79 ? 8.841 0.946 4.044 1.00 96.38 79 ALA A C 1
ATOM 605 O O . ALA A 1 79 ? 9.147 1.699 4.960 1.00 96.38 79 ALA A O 1
ATOM 606 N N . LEU A 1 80 ? 7.970 -0.058 4.209 1.00 97.00 80 LEU A N 1
ATOM 607 C CA . LEU A 1 80 ? 7.317 -0.335 5.498 1.00 97.00 80 LEU A CA 1
ATOM 608 C C . LEU A 1 80 ? 8.342 -0.523 6.613 1.00 97.00 80 LEU A C 1
ATOM 610 O O . LEU A 1 80 ? 8.262 0.145 7.640 1.00 97.00 80 LEU A O 1
ATOM 614 N N . LYS A 1 81 ? 9.358 -1.358 6.379 1.00 96.25 81 LYS A N 1
ATOM 615 C CA . LYS A 1 81 ? 10.426 -1.586 7.355 1.00 96.25 81 LYS A CA 1
ATOM 616 C C . LYS A 1 81 ? 11.228 -0.318 7.659 1.00 96.25 81 LYS A C 1
ATOM 618 O O . LYS A 1 81 ? 11.566 -0.067 8.813 1.00 96.25 81 LYS A O 1
ATOM 623 N N . PHE A 1 82 ? 11.5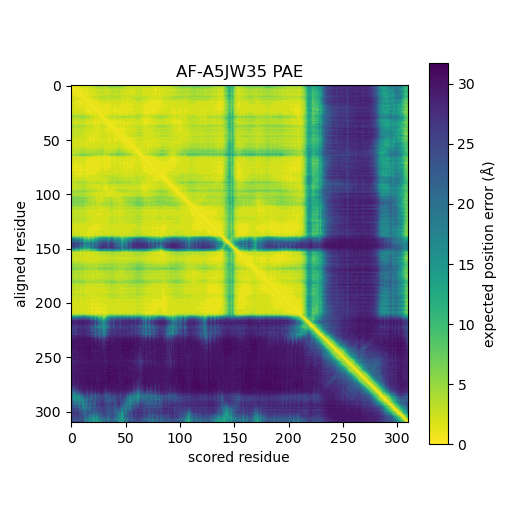44 0.473 6.633 1.00 95.81 82 PHE A N 1
ATOM 624 C CA . PHE A 1 82 ? 12.248 1.748 6.787 1.00 95.81 82 PHE A CA 1
ATOM 625 C C . PHE A 1 82 ? 11.438 2.754 7.612 1.00 95.81 82 PHE A C 1
ATOM 627 O O . PHE A 1 82 ? 12.008 3.459 8.437 1.00 95.81 82 PHE A O 1
ATOM 634 N N . LEU A 1 83 ? 10.119 2.769 7.424 1.00 94.62 83 LEU A N 1
ATOM 635 C CA . LEU A 1 83 ? 9.167 3.627 8.124 1.00 94.62 83 LEU A CA 1
ATOM 636 C C . LEU A 1 83 ? 8.732 3.039 9.479 1.00 94.62 83 LEU A C 1
ATOM 638 O O . LEU A 1 83 ? 7.695 3.430 9.990 1.00 94.62 83 LEU A O 1
ATOM 642 N N . ASN A 1 84 ? 9.464 2.089 10.071 1.00 95.56 84 ASN A N 1
ATOM 643 C CA . ASN A 1 84 ? 9.114 1.468 11.362 1.00 95.56 84 ASN A CA 1
ATOM 644 C C . ASN A 1 84 ? 7.764 0.713 11.392 1.00 95.56 84 ASN A C 1
ATOM 646 O O . ASN A 1 84 ? 7.234 0.443 12.469 1.00 95.56 84 ASN A O 1
ATOM 650 N N . GLY A 1 85 ? 7.227 0.352 10.227 1.00 96.75 85 GLY A N 1
ATOM 651 C CA . GLY A 1 85 ? 6.019 -0.452 10.077 1.00 96.75 85 GLY A CA 1
ATOM 652 C C . GLY A 1 85 ? 6.246 -1.955 10.298 1.00 96.75 85 GLY A C 1
ATOM 653 O O . GLY A 1 85 ? 7.339 -2.382 10.687 1.00 96.75 85 GLY A O 1
ATOM 654 N N . PRO A 1 86 ? 5.216 -2.781 10.045 1.00 97.44 86 PRO A N 1
ATOM 655 C CA . PRO A 1 86 ? 5.310 -4.227 10.207 1.00 97.44 86 PRO A CA 1
ATOM 656 C C . PRO A 1 86 ? 6.244 -4.877 9.180 1.00 97.44 86 PRO A C 1
ATOM 658 O O . PRO A 1 86 ? 6.362 -4.425 8.040 1.00 97.44 86 PRO A O 1
ATOM 661 N N . ASP A 1 87 ? 6.844 -6.009 9.556 1.00 95.88 87 ASP A N 1
ATOM 662 C CA . ASP A 1 87 ? 7.478 -6.899 8.585 1.00 95.88 87 ASP A CA 1
ATOM 663 C C . ASP A 1 87 ? 6.382 -7.589 7.751 1.00 95.88 87 ASP A C 1
ATOM 665 O O . ASP A 1 87 ? 5.494 -8.252 8.293 1.00 95.88 87 ASP A O 1
ATOM 669 N N . VAL A 1 88 ? 6.454 -7.442 6.426 1.00 96.06 88 VAL A N 1
ATOM 670 C CA . VAL A 1 88 ? 5.543 -8.086 5.466 1.00 96.06 88 VAL A CA 1
ATOM 671 C C . VAL A 1 88 ? 6.345 -9.045 4.588 1.00 96.06 88 VAL A C 1
ATOM 673 O O . VAL A 1 88 ? 7.335 -8.619 3.983 1.00 96.06 88 VAL A O 1
ATOM 676 N N . PRO A 1 89 ? 5.969 -10.333 4.499 1.00 89.75 89 PRO A N 1
ATOM 677 C CA . PRO A 1 89 ? 6.664 -11.265 3.626 1.00 89.75 89 PRO A CA 1
ATOM 678 C C . PRO A 1 89 ? 6.427 -10.898 2.155 1.00 89.75 89 PRO A C 1
ATOM 680 O O . PRO A 1 89 ? 5.295 -10.678 1.730 1.00 89.75 89 PRO A O 1
ATOM 683 N N . VAL A 1 90 ? 7.503 -10.872 1.367 1.00 88.00 90 VAL A N 1
ATOM 684 C CA . VAL A 1 90 ? 7.448 -10.733 -0.093 1.00 88.00 90 VAL A CA 1
ATOM 685 C C . VAL A 1 90 ? 7.973 -12.007 -0.744 1.00 88.00 90 VAL A C 1
ATOM 687 O O . VAL A 1 90 ? 9.037 -12.513 -0.386 1.00 88.00 90 VAL A O 1
ATOM 690 N N . TYR A 1 91 ? 7.219 -12.522 -1.708 1.00 88.44 91 TYR A N 1
ATOM 691 C CA . TYR A 1 91 ? 7.598 -13.665 -2.535 1.00 88.44 91 TYR A CA 1
ATOM 692 C C . TYR A 1 91 ? 7.985 -13.159 -3.914 1.00 88.44 91 TYR A C 1
ATOM 694 O O . TYR A 1 91 ? 7.352 -12.234 -4.409 1.00 88.44 91 TYR A O 1
ATOM 702 N N . TYR A 1 92 ? 9.019 -13.740 -4.509 1.00 89.19 92 TYR A N 1
ATOM 703 C CA . TYR A 1 92 ? 9.520 -13.372 -5.833 1.00 89.19 92 TYR A CA 1
ATOM 704 C C . TYR A 1 92 ? 9.022 -14.355 -6.894 1.00 89.19 92 TYR A C 1
ATOM 706 O O . TYR A 1 92 ? 8.670 -15.491 -6.573 1.00 89.19 92 TYR A O 1
ATOM 714 N N . GLY A 1 93 ? 9.049 -13.935 -8.156 1.00 89.19 93 GLY A N 1
ATOM 715 C CA . GLY A 1 93 ? 8.628 -14.722 -9.314 1.00 89.19 93 GLY A CA 1
ATOM 716 C C . GLY A 1 93 ? 7.460 -14.118 -10.093 1.00 89.19 93 GLY A C 1
ATOM 717 O O . GLY A 1 93 ? 6.918 -14.799 -10.963 1.00 89.19 93 GLY A O 1
ATOM 718 N N . ARG A 1 94 ? 7.056 -12.870 -9.809 1.00 90.88 94 ARG A N 1
ATOM 719 C CA . ARG A 1 94 ? 6.018 -12.190 -10.600 1.00 90.88 94 ARG A CA 1
ATOM 720 C C . ARG A 1 94 ? 6.511 -11.978 -12.026 1.00 90.88 94 ARG A C 1
ATOM 722 O O . ARG A 1 94 ? 7.675 -11.641 -12.237 1.00 90.88 94 ARG A O 1
ATOM 729 N N . LEU A 1 95 ? 5.620 -12.152 -12.995 1.00 89.62 95 LEU A N 1
ATOM 730 C CA . LEU A 1 95 ? 5.916 -11.916 -14.404 1.00 89.62 95 LEU A CA 1
ATOM 731 C C . LEU A 1 95 ? 5.440 -10.524 -14.803 1.00 89.62 95 LEU A C 1
ATOM 733 O O . LEU A 1 95 ? 4.298 -10.162 -14.522 1.00 89.62 95 LEU A O 1
ATOM 737 N N . ASP A 1 96 ? 6.300 -9.784 -15.498 1.00 92.00 96 ASP A N 1
ATOM 738 C CA . ASP A 1 96 ? 5.911 -8.503 -16.077 1.00 92.00 96 ASP A CA 1
ATOM 739 C C . ASP A 1 96 ? 4.956 -8.712 -17.251 1.00 92.00 96 ASP A C 1
ATOM 741 O O . ASP A 1 96 ? 5.164 -9.581 -18.110 1.00 92.00 96 ASP A O 1
ATOM 745 N N . ARG A 1 97 ? 3.921 -7.878 -17.322 1.00 90.62 97 ARG A N 1
ATOM 746 C CA . ARG A 1 97 ? 3.078 -7.776 -18.512 1.00 90.62 97 ARG A CA 1
ATOM 747 C C . ARG A 1 97 ? 3.713 -6.861 -19.552 1.00 90.62 97 ARG A C 1
ATOM 749 O O . ARG A 1 97 ? 4.518 -5.983 -19.267 1.00 90.62 97 ARG A O 1
ATOM 756 N N . ASN A 1 98 ? 3.325 -7.092 -20.801 1.00 90.00 98 ASN A N 1
ATOM 757 C CA . ASN A 1 98 ? 3.754 -6.321 -21.966 1.00 90.00 98 ASN A CA 1
ATOM 758 C C . ASN A 1 98 ? 2.624 -5.466 -22.559 1.00 90.00 98 ASN A C 1
ATOM 760 O O . ASN A 1 98 ? 2.746 -4.982 -23.684 1.00 90.00 98 ASN A O 1
ATOM 764 N N . VAL A 1 99 ? 1.524 -5.314 -21.823 1.00 90.44 99 VAL A N 1
ATOM 765 C CA . VAL A 1 99 ? 0.391 -4.451 -22.160 1.00 90.44 99 VAL A CA 1
ATOM 766 C C . VAL A 1 99 ? -0.045 -3.719 -20.892 1.00 90.44 99 VAL A C 1
ATOM 768 O O . VAL A 1 99 ? -0.024 -4.347 -19.829 1.00 90.44 99 VAL A O 1
ATOM 771 N N . PRO A 1 100 ? -0.447 -2.442 -20.994 1.00 91.69 100 PRO A N 1
ATOM 772 C CA . PRO A 1 100 ? -0.912 -1.685 -19.843 1.00 91.69 100 PRO A CA 1
ATOM 773 C C . PRO A 1 100 ? -2.232 -2.255 -19.318 1.00 91.69 100 PRO A C 1
ATOM 775 O O . PRO A 1 100 ? -2.995 -2.896 -20.057 1.00 91.69 100 PRO A O 1
ATOM 778 N N . ASP A 1 101 ? -2.533 -1.983 -18.057 1.00 91.56 101 ASP A N 1
ATOM 779 C CA . ASP A 1 101 ? -3.793 -2.368 -17.449 1.00 91.56 101 ASP A CA 1
ATOM 780 C C . ASP A 1 101 ? -4.970 -1.532 -17.976 1.00 91.56 101 ASP A C 1
ATOM 782 O O . ASP A 1 101 ? -4.784 -0.398 -18.444 1.00 91.56 101 ASP A O 1
ATOM 786 N N . PRO A 1 102 ? -6.203 -2.079 -17.957 1.00 91.88 102 PRO A N 1
ATOM 787 C CA . PRO A 1 102 ? -7.398 -1.321 -18.314 1.00 91.88 102 PRO A CA 1
ATOM 788 C C . PRO A 1 102 ? -7.541 -0.048 -17.470 1.00 91.88 102 PRO A C 1
ATOM 790 O O . PRO A 1 102 ? -7.221 -0.028 -16.285 1.00 91.88 102 PRO A O 1
ATOM 793 N N . THR A 1 103 ? -8.042 1.024 -18.080 1.00 91.38 103 THR A N 1
ATOM 794 C CA . THR A 1 103 ? -8.316 2.291 -17.385 1.00 91.38 103 THR A CA 1
ATOM 795 C C . THR A 1 103 ? -9.511 2.167 -16.442 1.00 91.38 103 THR A C 1
ATOM 797 O O . THR A 1 103 ? -10.442 1.413 -16.732 1.00 91.38 103 THR A O 1
ATOM 800 N N . GLY A 1 104 ? -9.546 2.981 -15.384 1.00 87.88 104 GLY A N 1
ATOM 801 C CA . GLY A 1 104 ? -10.714 3.096 -14.498 1.00 87.88 104 GLY A CA 1
ATOM 802 C C . GLY A 1 104 ? -10.910 1.909 -13.553 1.00 87.88 104 GLY A C 1
ATOM 803 O O . GLY A 1 104 ? -12.032 1.651 -13.122 1.00 87.88 104 GLY A O 1
ATOM 804 N N . LEU A 1 105 ? -9.840 1.159 -13.270 1.00 86.25 105 LEU A N 1
ATOM 805 C CA . LEU A 1 105 ? -9.870 0.081 -12.285 1.00 86.25 105 LEU A CA 1
ATOM 806 C C . LEU A 1 105 ? -9.590 0.584 -10.863 1.00 86.25 105 LEU A C 1
ATOM 808 O O . LEU A 1 105 ? -10.211 0.087 -9.928 1.00 86.25 105 LEU A O 1
ATOM 812 N N . ILE A 1 106 ? -8.679 1.548 -10.708 1.00 88.38 106 ILE A N 1
ATOM 813 C CA . ILE A 1 106 ? -8.232 2.044 -9.402 1.00 88.38 106 ILE A CA 1
ATOM 814 C C . ILE A 1 106 ? -9.351 2.848 -8.712 1.00 88.38 106 ILE A C 1
ATOM 816 O O . ILE A 1 106 ? -10.008 3.655 -9.373 1.00 88.38 106 ILE A O 1
ATOM 820 N N . PRO A 1 107 ? -9.569 2.665 -7.396 1.00 88.06 107 PRO A N 1
ATOM 821 C CA . PRO A 1 107 ? -10.439 3.514 -6.595 1.00 88.06 107 PRO A CA 1
ATOM 822 C C . PRO A 1 107 ? -10.088 4.998 -6.687 1.00 88.06 107 PRO A C 1
ATOM 824 O O . PRO A 1 107 ? -8.970 5.413 -6.382 1.00 88.06 107 PRO A O 1
ATOM 827 N N . GLU A 1 108 ? -11.081 5.804 -7.047 1.00 86.25 108 GLU A N 1
ATOM 828 C CA . GLU A 1 108 ? -10.956 7.258 -7.078 1.00 86.25 108 GLU A CA 1
ATOM 829 C C . GLU A 1 108 ? -11.102 7.848 -5.666 1.00 86.25 108 GLU A C 1
ATOM 831 O O . GLU A 1 108 ? -12.004 7.446 -4.928 1.00 86.25 108 GLU A O 1
ATOM 836 N N . PRO A 1 109 ? -10.332 8.888 -5.301 1.00 82.25 109 PRO A N 1
ATOM 837 C CA . PRO A 1 109 ? -10.371 9.489 -3.961 1.00 82.25 109 PRO A CA 1
ATOM 838 C C . PRO A 1 109 ? -11.713 10.154 -3.611 1.00 82.25 109 PRO A C 1
ATOM 840 O O . PRO A 1 109 ? -11.957 10.518 -2.463 1.00 82.25 109 PRO A O 1
ATOM 843 N N . THR A 1 110 ? -12.582 10.351 -4.606 1.00 83.88 110 THR A N 1
ATOM 844 C CA . THR A 1 110 ? -13.905 10.977 -4.457 1.00 83.88 110 THR A CA 1
ATOM 845 C C . THR A 1 110 ? -15.057 9.973 -4.462 1.00 83.88 110 THR A C 1
ATOM 847 O O . THR A 1 110 ? -16.219 10.374 -4.378 1.00 83.88 110 THR A O 1
ATOM 850 N N . MET A 1 111 ? -14.772 8.671 -4.581 1.00 86.81 111 MET A N 1
ATOM 851 C CA . MET A 1 111 ? -15.818 7.653 -4.562 1.00 86.81 111 MET A CA 1
ATOM 852 C C . MET A 1 111 ? -16.436 7.517 -3.163 1.00 86.81 111 MET A C 1
ATOM 854 O O . MET A 1 111 ? -15.764 7.717 -2.159 1.00 86.81 111 MET A O 1
ATOM 858 N N . SER A 1 112 ? -17.715 7.139 -3.079 1.00 93.44 112 SER A N 1
ATOM 859 C CA . SER A 1 112 ? -18.351 6.842 -1.781 1.00 93.44 112 SER A CA 1
ATOM 860 C C . SER A 1 112 ? -17.726 5.611 -1.117 1.00 93.44 112 SER A C 1
ATOM 862 O O . SER A 1 112 ? -17.334 4.680 -1.834 1.00 93.44 112 SER A O 1
ATOM 864 N N . LEU A 1 113 ? -17.777 5.511 0.217 1.00 93.38 113 LEU A N 1
ATOM 865 C CA . LEU A 1 113 ? -17.318 4.317 0.934 1.00 93.38 113 LEU A CA 1
ATOM 866 C C . LEU A 1 113 ? -17.988 3.028 0.435 1.00 93.38 113 LEU A C 1
ATOM 868 O O . LEU A 1 113 ? -17.335 1.999 0.286 1.00 93.38 113 LEU A O 1
ATOM 872 N N . SER A 1 114 ? -19.282 3.077 0.104 1.00 95.75 114 SER A N 1
ATOM 873 C CA . SER A 1 114 ? -19.998 1.908 -0.427 1.00 95.75 114 SER A CA 1
ATOM 874 C C . SER A 1 114 ? -19.409 1.401 -1.749 1.00 95.75 114 SER A C 1
ATOM 876 O O . SER A 1 114 ? -19.267 0.196 -1.956 1.00 95.75 114 SER A O 1
ATOM 878 N N . ALA A 1 115 ? -19.014 2.317 -2.634 1.00 94.62 115 ALA A N 1
ATOM 879 C CA . ALA A 1 115 ? -18.379 1.982 -3.899 1.00 94.62 115 ALA A CA 1
ATOM 880 C C . ALA A 1 115 ? -16.957 1.446 -3.673 1.00 94.62 115 ALA A C 1
ATOM 882 O O . ALA A 1 115 ? -16.570 0.489 -4.340 1.00 94.62 115 ALA A O 1
ATOM 883 N N . LEU A 1 116 ? -16.215 2.016 -2.715 1.00 94.25 116 LEU A N 1
ATOM 884 C CA . LEU A 1 116 ? -14.876 1.557 -2.335 1.00 94.25 116 LEU A CA 1
ATOM 885 C C . LEU A 1 116 ? -14.923 0.109 -1.834 1.00 94.25 116 LEU A C 1
ATOM 887 O O . LEU A 1 116 ? -14.229 -0.756 -2.362 1.00 94.25 116 LEU A O 1
ATOM 891 N N . ILE A 1 117 ? -15.819 -0.180 -0.886 1.00 95.12 117 ILE A N 1
ATOM 892 C CA . ILE A 1 117 ? -16.033 -1.531 -0.351 1.00 95.12 117 ILE A CA 1
ATOM 893 C C . ILE A 1 117 ? -16.403 -2.508 -1.472 1.00 95.12 117 ILE A C 1
ATOM 895 O O . ILE A 1 117 ? -15.861 -3.609 -1.524 1.00 95.12 117 ILE A O 1
ATOM 899 N N . ASN A 1 118 ? -17.285 -2.116 -2.397 1.00 95.06 118 ASN A N 1
ATOM 900 C CA . ASN A 1 118 ? -17.660 -2.969 -3.527 1.00 95.06 118 ASN A CA 1
ATOM 901 C C . ASN A 1 118 ? -16.475 -3.249 -4.468 1.00 95.06 118 ASN A C 1
ATOM 903 O O . ASN A 1 118 ? -16.329 -4.375 -4.942 1.00 95.06 118 ASN A O 1
ATOM 907 N N . ALA A 1 119 ? -15.618 -2.255 -4.717 1.00 91.75 119 ALA A N 1
ATOM 908 C CA . ALA A 1 119 ? -14.428 -2.402 -5.551 1.00 91.75 119 ALA A CA 1
ATOM 909 C C . ALA A 1 119 ? -13.409 -3.369 -4.919 1.00 91.75 119 ALA A C 1
ATOM 911 O O . ALA A 1 119 ? -12.960 -4.305 -5.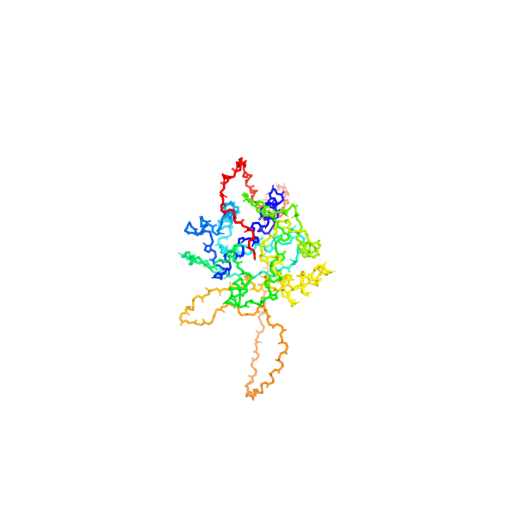579 1.00 91.75 119 ALA A O 1
ATOM 912 N N . PHE A 1 120 ? -13.125 -3.218 -3.622 1.00 93.56 120 PHE A N 1
ATOM 913 C CA . PHE A 1 120 ? -12.280 -4.150 -2.865 1.00 93.56 120 PHE A CA 1
ATOM 914 C C . PHE A 1 120 ? -12.896 -5.554 -2.769 1.00 93.56 120 PHE A C 1
ATOM 916 O O . PHE A 1 120 ? -12.201 -6.559 -2.934 1.00 93.56 120 PHE A O 1
ATOM 923 N N . SER A 1 121 ? -14.213 -5.648 -2.589 1.00 92.94 121 SER A N 1
ATOM 924 C CA . SER A 1 121 ? -14.924 -6.929 -2.577 1.00 92.94 121 SER A CA 1
ATOM 925 C C . SER A 1 121 ? -14.781 -7.677 -3.903 1.00 92.94 121 SER A C 1
ATOM 927 O O . SER A 1 121 ? -14.532 -8.884 -3.895 1.00 92.94 121 SER A O 1
ATOM 929 N N . ALA A 1 122 ? -14.828 -6.969 -5.037 1.00 90.69 122 ALA A N 1
ATOM 930 C CA . ALA A 1 122 ? -14.638 -7.556 -6.365 1.00 90.69 122 ALA A CA 1
ATOM 931 C C . ALA A 1 122 ? -13.242 -8.172 -6.572 1.00 90.69 122 ALA A C 1
ATOM 933 O O . ALA A 1 122 ? -13.087 -9.074 -7.395 1.00 90.69 122 ALA A O 1
ATOM 934 N N . ILE A 1 123 ? -12.240 -7.727 -5.807 1.00 87.62 123 ILE A N 1
ATOM 935 C CA . ILE A 1 123 ? -10.878 -8.277 -5.817 1.00 87.62 123 ILE A CA 1
ATOM 936 C C . ILE A 1 123 ? -10.571 -9.169 -4.601 1.00 87.62 123 ILE A C 1
ATOM 938 O O . ILE A 1 123 ? -9.418 -9.546 -4.388 1.00 87.62 123 ILE A O 1
ATOM 942 N N . GLY A 1 124 ? -11.595 -9.551 -3.827 1.00 91.19 124 GLY A N 1
ATOM 943 C CA . GLY A 1 124 ? -11.501 -10.539 -2.748 1.00 91.19 124 GLY A CA 1
ATOM 944 C C . GLY A 1 124 ? -11.163 -9.978 -1.363 1.00 91.19 124 GLY A C 1
ATOM 945 O O . GLY A 1 124 ? -10.683 -10.728 -0.510 1.00 91.19 124 GLY A O 1
ATOM 946 N N . PHE A 1 125 ? -11.385 -8.685 -1.122 1.00 93.81 125 PHE A N 1
ATOM 947 C CA . PHE A 1 125 ? -11.103 -8.012 0.151 1.00 93.81 125 PHE A CA 1
ATOM 948 C C . PHE A 1 125 ? -12.402 -7.667 0.881 1.00 93.81 125 PHE A C 1
ATOM 950 O O . PHE A 1 125 ? -13.389 -7.249 0.278 1.00 93.81 125 PHE A O 1
ATOM 957 N N . SER A 1 126 ? -12.415 -7.904 2.189 1.00 96.69 126 SER A N 1
ATOM 958 C CA . SER A 1 126 ? -13.550 -7.574 3.056 1.00 96.69 126 SER A CA 1
ATOM 959 C C . SER A 1 126 ? -13.591 -6.076 3.374 1.00 96.69 126 SER A C 1
ATOM 961 O O . SER A 1 126 ? -12.621 -5.359 3.139 1.00 96.69 126 SER A O 1
ATOM 963 N N . LYS A 1 127 ? -14.694 -5.582 3.950 1.00 96.75 127 LYS A N 1
ATOM 964 C CA . LYS A 1 127 ? -14.740 -4.192 4.435 1.00 96.75 127 LYS A CA 1
ATOM 965 C C . LYS A 1 127 ? -13.769 -3.964 5.600 1.00 96.75 127 LYS A C 1
ATOM 967 O O . LYS A 1 127 ? -13.246 -2.870 5.755 1.00 96.75 127 LYS A O 1
ATOM 972 N N . GLU A 1 128 ? -13.496 -4.992 6.398 1.00 98.25 128 GLU A N 1
ATOM 973 C CA . GLU A 1 128 ? -12.483 -4.970 7.450 1.00 98.25 128 GLU A CA 1
ATOM 974 C C . GLU A 1 128 ? -11.081 -4.844 6.846 1.00 98.25 128 GLU A C 1
ATOM 976 O O . GLU A 1 128 ? -10.294 -4.030 7.319 1.00 98.25 128 GLU A O 1
ATOM 981 N N . ASP A 1 129 ? -10.805 -5.565 5.751 1.00 97.94 129 ASP A N 1
ATOM 982 C CA . ASP A 1 129 ? -9.549 -5.415 5.010 1.00 97.94 129 ASP A CA 1
ATOM 983 C C . ASP A 1 129 ? -9.387 -3.979 4.466 1.00 97.94 129 ASP A C 1
ATOM 985 O O . ASP A 1 129 ? -8.271 -3.463 4.475 1.00 97.94 129 ASP A O 1
ATOM 989 N N . VAL A 1 130 ? -10.479 -3.320 4.039 1.00 97.44 130 VAL A N 1
ATOM 990 C CA . VAL A 1 130 ? -10.456 -1.898 3.639 1.00 97.44 130 VAL A CA 1
ATOM 991 C C . VAL A 1 130 ? -10.001 -1.024 4.803 1.00 97.44 130 VAL A C 1
ATOM 993 O O . VAL A 1 130 ? -9.051 -0.270 4.632 1.00 97.44 130 VAL A O 1
ATOM 996 N N . VAL A 1 131 ? -10.599 -1.169 5.995 1.00 98.31 131 VAL A N 1
ATOM 997 C CA . VAL A 1 131 ? -10.161 -0.419 7.192 1.00 98.31 131 VAL A CA 1
ATOM 998 C C . VAL A 1 131 ? -8.675 -0.638 7.446 1.00 98.31 131 VAL A C 1
ATOM 1000 O O . VAL A 1 131 ? -7.954 0.330 7.660 1.00 98.31 131 VAL A O 1
ATOM 1003 N N . THR A 1 132 ? -8.214 -1.893 7.408 1.00 98.50 132 THR A N 1
ATOM 1004 C CA . THR A 1 132 ? -6.809 -2.233 7.640 1.00 98.50 132 THR A CA 1
ATOM 1005 C C . THR A 1 132 ? -5.884 -1.551 6.625 1.00 98.50 132 THR A C 1
ATOM 1007 O O . THR A 1 132 ? -4.883 -0.964 7.035 1.00 98.50 132 THR A O 1
ATOM 1010 N N . LEU A 1 133 ? -6.195 -1.611 5.324 1.00 97.44 133 LEU A N 1
ATOM 1011 C CA . LEU A 1 133 ? -5.364 -1.027 4.263 1.00 97.44 133 LEU A CA 1
ATOM 1012 C C . LEU A 1 133 ? -5.363 0.505 4.283 1.00 97.44 133 LEU A C 1
ATOM 1014 O O . LEU A 1 133 ? -4.302 1.094 4.075 1.00 97.44 133 LEU A O 1
ATOM 1018 N N . SER A 1 134 ? -6.478 1.146 4.657 1.00 95.69 134 SER A N 1
ATOM 1019 C CA . SER A 1 134 ? -6.542 2.607 4.826 1.00 95.69 134 SER A CA 1
ATOM 1020 C C . SER A 1 134 ? -5.532 3.134 5.853 1.00 95.69 134 SER A C 1
ATOM 1022 O O . SER A 1 134 ? -5.082 4.273 5.753 1.00 95.69 134 SER A O 1
ATOM 1024 N N . GLY A 1 135 ? -5.067 2.295 6.788 1.00 95.31 135 GLY A N 1
ATOM 1025 C CA . GLY A 1 135 ? -3.960 2.626 7.689 1.00 95.31 135 GLY A CA 1
ATOM 1026 C C . GLY A 1 135 ? -2.642 2.989 6.989 1.00 95.31 135 GLY A C 1
ATOM 1027 O O . GLY A 1 135 ? -1.767 3.593 7.611 1.00 95.31 135 GLY A O 1
ATOM 1028 N N . ALA A 1 136 ? -2.475 2.684 5.699 1.00 94.00 136 ALA A N 1
ATOM 1029 C CA . ALA A 1 136 ? -1.329 3.155 4.926 1.00 94.00 136 ALA A CA 1
ATOM 1030 C C . ALA A 1 136 ? -1.325 4.677 4.700 1.00 94.00 136 ALA A C 1
ATOM 1032 O O . ALA A 1 136 ? -0.255 5.244 4.481 1.00 94.00 136 ALA A O 1
ATOM 1033 N N . HIS A 1 137 ? -2.464 5.358 4.885 1.00 90.25 137 HIS A N 1
ATOM 1034 C CA . HIS A 1 137 ? -2.549 6.826 4.933 1.00 90.2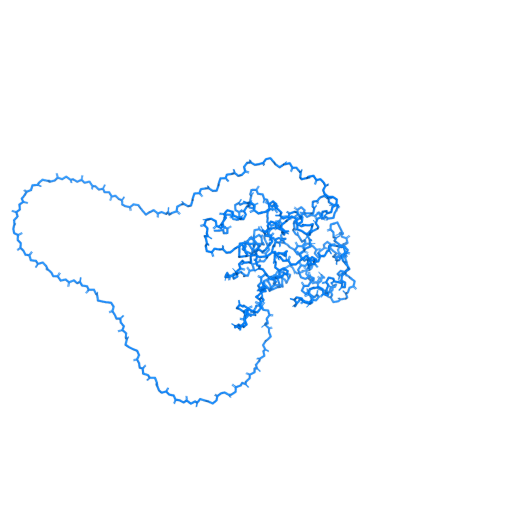5 137 HIS A CA 1
ATOM 1035 C C . HIS A 1 137 ? -1.863 7.420 6.180 1.00 90.25 137 HIS A C 1
ATOM 1037 O O . HIS A 1 137 ? -1.816 8.635 6.351 1.00 90.25 137 HIS A O 1
ATOM 1043 N N . SER A 1 138 ? -1.296 6.580 7.054 1.00 90.38 138 SER A N 1
ATOM 1044 C CA . SER A 1 138 ? -0.431 7.002 8.159 1.00 90.38 138 SER A CA 1
ATOM 1045 C C . SER A 1 138 ? 0.905 7.604 7.692 1.00 90.38 138 SER A C 1
ATOM 1047 O O . SER A 1 138 ? 1.553 8.321 8.455 1.00 90.38 138 SER A O 1
ATOM 1049 N N . VAL A 1 139 ? 1.330 7.362 6.449 1.00 87.62 139 VAL A N 1
ATOM 1050 C CA . VAL A 1 139 ? 2.594 7.879 5.897 1.00 87.62 139 VAL A CA 1
ATOM 1051 C C . VAL A 1 139 ? 2.391 8.561 4.554 1.00 87.62 139 VAL A C 1
ATOM 1053 O O . VAL A 1 139 ? 1.527 8.182 3.772 1.00 87.62 139 VAL A O 1
ATOM 1056 N N . GLY A 1 140 ? 3.264 9.521 4.249 1.00 78.25 140 GLY A N 1
ATOM 1057 C CA . GLY A 1 140 ? 3.261 10.238 2.976 1.00 78.25 140 GLY A CA 1
ATOM 1058 C C . GLY A 1 140 ? 2.410 11.505 2.979 1.00 78.25 140 GLY A C 1
ATOM 1059 O O . GLY A 1 140 ? 1.725 11.832 3.940 1.00 78.25 140 GLY A O 1
ATOM 1060 N N . VAL A 1 141 ? 2.518 12.266 1.892 1.00 68.62 141 VAL A N 1
ATOM 1061 C CA . VAL A 1 141 ? 1.845 13.559 1.724 1.00 68.62 141 VAL A CA 1
ATOM 1062 C C . VAL A 1 141 ? 1.191 13.633 0.356 1.00 68.62 141 VAL A C 1
ATOM 1064 O O . VAL A 1 141 ? 1.709 13.102 -0.629 1.00 68.62 141 VAL A O 1
ATOM 1067 N N . CYS A 1 142 ? 0.085 14.357 0.288 1.00 62.84 142 CYS A N 1
ATOM 1068 C CA . CYS A 1 142 ? -0.646 14.599 -0.944 1.00 62.84 142 CYS A CA 1
ATOM 1069 C C . CYS A 1 142 ? -0.182 15.948 -1.502 1.00 62.84 142 CYS A C 1
ATOM 1071 O O . CYS A 1 142 ? -0.165 16.965 -0.806 1.00 62.84 142 CYS A O 1
ATOM 1073 N N . HIS A 1 143 ? 0.292 15.950 -2.747 1.00 56.00 143 HIS A N 1
ATOM 1074 C CA . HIS A 1 143 ? 0.893 17.129 -3.366 1.00 56.00 143 HIS A CA 1
ATOM 1075 C C . HIS A 1 143 ? -0.157 17.895 -4.177 1.00 56.00 143 HIS A C 1
ATOM 1077 O O . HIS A 1 143 ? -0.828 17.324 -5.032 1.00 56.00 143 HIS A O 1
ATOM 1083 N N . GLY A 1 144 ? -0.267 19.210 -3.958 1.00 47.62 144 GLY A N 1
ATOM 1084 C CA . GLY A 1 144 ? -1.090 20.096 -4.797 1.00 47.62 144 GLY A CA 1
ATOM 1085 C C . GLY A 1 144 ? -2.579 20.175 -4.438 1.00 47.62 144 GLY A C 1
ATOM 1086 O O . GLY A 1 144 ? -3.305 20.931 -5.078 1.00 47.62 144 GLY A O 1
ATOM 1087 N N . ILE A 1 145 ? -3.017 19.480 -3.388 1.00 43.41 145 ILE A N 1
ATOM 1088 C CA . ILE A 1 145 ? -4.348 19.602 -2.779 1.00 43.41 145 ILE A CA 1
ATOM 1089 C C . ILE A 1 145 ? -4.208 19.730 -1.253 1.00 43.41 145 ILE A C 1
ATOM 1091 O O . ILE A 1 145 ? -3.293 19.136 -0.687 1.00 43.41 145 ILE A O 1
ATOM 1095 N N . PRO A 1 146 ? -5.093 20.467 -0.551 1.00 34.88 146 PRO A N 1
ATOM 1096 C CA . PRO A 1 146 ? -5.033 20.626 0.909 1.00 34.88 146 PRO A CA 1
ATOM 1097 C C . PRO A 1 146 ? -5.311 19.347 1.723 1.00 34.88 146 PRO A C 1
ATOM 1099 O O . PRO A 1 146 ? -5.414 19.416 2.944 1.00 34.88 146 PRO A O 1
ATOM 1102 N N . MET A 1 147 ? -5.470 18.189 1.080 1.00 42.81 147 MET A N 1
ATOM 1103 C CA . MET A 1 147 ? -5.877 16.938 1.714 1.00 42.81 147 MET A CA 1
ATOM 1104 C C . MET A 1 147 ? -4.729 15.930 1.638 1.00 42.81 147 MET A C 1
ATOM 1106 O O . MET A 1 147 ? -4.716 15.169 0.688 1.00 42.81 147 MET A O 1
ATOM 1110 N N . CYS A 1 148 ? -3.724 16.067 2.526 1.00 47.28 148 CYS A N 1
ATOM 1111 C CA . CYS A 1 148 ? -3.005 15.049 3.342 1.00 47.28 148 CYS A CA 1
ATOM 1112 C C . CYS A 1 148 ? -1.798 15.716 4.046 1.00 47.28 148 CYS A C 1
ATOM 1114 O O . CYS A 1 148 ? -0.722 15.799 3.443 1.00 47.28 148 CYS A O 1
ATOM 1116 N N . PRO A 1 149 ? -1.894 16.188 5.304 1.00 35.09 149 PRO A N 1
ATOM 1117 C CA . PRO A 1 149 ? -0.734 16.367 6.150 1.00 35.09 149 PRO A CA 1
ATOM 1118 C C . PRO A 1 149 ? -0.322 14.994 6.682 1.00 35.09 149 PRO A C 1
ATOM 1120 O O . PRO A 1 149 ? -0.938 14.442 7.582 1.00 35.09 149 PRO A O 1
ATOM 1123 N N . GLY A 1 150 ? 0.756 14.464 6.125 1.00 46.16 150 GLY A N 1
ATOM 1124 C CA . GLY A 1 150 ? 1.532 13.392 6.728 1.00 46.16 150 GLY A CA 1
ATOM 1125 C C . GLY A 1 150 ? 2.993 13.806 6.733 1.00 46.16 150 GLY A C 1
ATOM 1126 O O . GLY A 1 150 ? 3.813 13.295 5.983 1.00 46.16 150 GLY A O 1
ATOM 1127 N N . HIS A 1 151 ? 3.347 14.757 7.600 1.00 53.00 151 HIS A N 1
ATOM 1128 C CA . HIS A 1 151 ? 4.757 14.998 7.934 1.00 53.00 151 HIS A CA 1
ATOM 1129 C C . HIS A 1 151 ? 5.370 13.822 8.715 1.00 53.00 151 HIS A C 1
ATOM 1131 O O . HIS A 1 151 ? 6.539 13.886 9.095 1.00 53.00 151 HIS A O 1
ATOM 1137 N N . ASN A 1 152 ? 4.587 12.772 8.990 1.00 64.62 152 ASN A N 1
ATOM 1138 C CA . ASN A 1 152 ? 5.051 11.620 9.727 1.00 64.62 152 ASN A CA 1
ATOM 1139 C C . ASN A 1 152 ? 5.839 10.680 8.812 1.00 64.62 152 ASN A C 1
ATOM 1141 O O . ASN A 1 152 ? 5.349 10.158 7.811 1.00 64.62 152 ASN A O 1
ATOM 1145 N N . THR A 1 153 ? 7.092 10.473 9.189 1.00 74.88 153 THR A N 1
ATOM 1146 C CA . THR A 1 153 ? 8.036 9.573 8.528 1.00 74.88 153 THR A CA 1
ATOM 1147 C C . THR A 1 153 ? 8.044 8.195 9.195 1.00 74.88 153 THR A C 1
ATOM 1149 O O . THR A 1 153 ? 8.951 7.406 8.950 1.00 74.88 153 THR A O 1
ATOM 1152 N N . SER A 1 154 ? 7.068 7.925 10.067 1.00 88.69 154 SER A N 1
ATOM 1153 C CA . SER A 1 154 ? 6.859 6.654 10.752 1.00 88.69 154 SER A CA 1
ATOM 1154 C C . SER A 1 154 ? 5.464 6.126 10.439 1.00 88.69 154 SER A C 1
ATOM 1156 O O . SER A 1 154 ? 4.470 6.816 10.638 1.00 88.69 154 SER A O 1
ATOM 1158 N N . PHE A 1 155 ? 5.400 4.883 9.988 1.00 93.88 155 PHE A N 1
ATOM 1159 C CA . PHE A 1 155 ? 4.195 4.088 9.832 1.00 93.88 155 PHE A CA 1
ATOM 1160 C C . PHE A 1 155 ? 3.683 3.662 11.206 1.00 93.88 155 PHE A C 1
ATOM 1162 O O . PHE A 1 155 ? 4.461 3.241 12.064 1.00 93.88 155 PHE A O 1
ATOM 1169 N N . GLY A 1 156 ? 2.379 3.789 11.431 1.00 94.25 156 GLY A N 1
ATOM 1170 C CA . GLY A 1 156 ? 1.798 3.622 12.757 1.00 94.25 156 GLY A CA 1
ATOM 1171 C C . GLY A 1 156 ? 0.283 3.743 12.760 1.00 94.25 156 GLY A C 1
ATOM 1172 O O . GLY A 1 156 ? -0.345 4.033 11.743 1.00 94.25 156 GLY A O 1
ATOM 1173 N N . ASN A 1 157 ? -0.309 3.528 13.929 1.00 96.69 157 ASN A N 1
ATOM 1174 C CA . ASN A 1 157 ? -1.747 3.637 14.136 1.00 96.69 157 ASN A CA 1
ATOM 1175 C C . ASN A 1 157 ? -2.243 5.075 14.377 1.00 96.69 157 ASN A C 1
ATOM 1177 O O . ASN A 1 157 ? -3.430 5.252 14.658 1.00 96.69 157 ASN A O 1
ATOM 1181 N N . HIS A 1 158 ? -1.386 6.097 14.254 1.00 93.50 158 HIS A N 1
ATOM 1182 C CA . HIS A 1 158 ? -1.778 7.500 14.442 1.00 93.50 158 HIS A CA 1
ATOM 1183 C C . HIS A 1 158 ? -2.858 7.942 13.453 1.00 93.50 158 HIS A C 1
ATOM 1185 O O . HIS A 1 158 ? -3.721 8.717 13.836 1.00 93.50 158 HIS A O 1
ATOM 1191 N N . TYR A 1 159 ? -2.913 7.357 12.249 1.00 93.44 159 TYR A N 1
ATOM 1192 C CA . TYR A 1 159 ? -4.042 7.534 11.323 1.00 93.44 159 TYR A CA 1
ATOM 1193 C C . TYR A 1 159 ? -5.399 7.264 11.999 1.00 93.44 159 TYR A C 1
ATOM 1195 O O . TYR A 1 159 ? -6.329 8.058 11.878 1.00 93.44 159 TYR A O 1
ATOM 1203 N N . TYR A 1 160 ? -5.508 6.168 12.757 1.00 97.06 160 TYR A N 1
ATOM 1204 C CA . TYR A 1 160 ? -6.743 5.813 13.456 1.00 97.06 160 TYR A CA 1
ATOM 1205 C C . TYR A 1 160 ? -6.962 6.665 14.709 1.00 97.06 160 TYR A C 1
ATOM 1207 O O . TYR A 1 160 ? -8.109 6.962 15.033 1.00 97.06 160 TYR A O 1
ATOM 1215 N N . GLN A 1 161 ? -5.887 7.061 15.403 1.00 96.75 161 GLN A N 1
ATOM 1216 C CA . GLN A 1 161 ? -5.956 7.974 16.554 1.00 96.75 161 GLN A CA 1
ATOM 1217 C C . GLN A 1 161 ? -6.518 9.336 16.132 1.00 96.75 161 GLN A C 1
ATOM 1219 O O . GLN A 1 161 ? -7.495 9.801 16.708 1.00 96.75 161 GLN A O 1
ATOM 1224 N N . GLU A 1 162 ? -5.988 9.909 15.053 1.00 94.06 162 GLU A N 1
ATOM 1225 C CA . GLU A 1 162 ? -6.455 11.166 14.461 1.00 94.06 162 GLU A CA 1
ATOM 1226 C C . GLU A 1 162 ? -7.938 11.088 14.065 1.00 94.06 162 GLU A C 1
ATOM 1228 O O . GLU A 1 162 ? -8.711 11.990 14.390 1.00 94.06 162 GLU A O 1
ATOM 1233 N N . LEU A 1 163 ? -8.374 9.980 13.446 1.00 94.69 163 LEU A N 1
ATOM 1234 C CA . LEU A 1 163 ? -9.786 9.769 13.104 1.00 94.69 163 LEU A CA 1
ATOM 1235 C C . LEU A 1 163 ? -10.699 9.802 14.337 1.00 94.69 163 LEU A C 1
ATOM 1237 O O . LEU A 1 163 ? -11.727 10.480 14.314 1.00 94.69 163 LEU A O 1
ATOM 1241 N N . ILE A 1 164 ? -10.349 9.094 15.418 1.00 96.75 164 ILE A N 1
ATOM 1242 C CA . ILE A 1 164 ? -11.189 9.061 16.629 1.00 96.75 164 ILE A CA 1
ATOM 1243 C C . ILE A 1 164 ? -11.117 10.357 17.449 1.00 96.75 164 ILE A C 1
ATOM 1245 O O . ILE A 1 164 ? -12.060 10.661 18.180 1.00 96.75 164 ILE A O 1
ATOM 1249 N N . GLU A 1 165 ? -10.029 11.120 17.327 1.00 95.50 165 GLU A N 1
ATOM 1250 C CA . GLU A 1 165 ? -9.851 12.440 17.947 1.00 95.50 165 GLU A CA 1
ATOM 1251 C C . GLU A 1 165 ? -10.544 13.560 17.154 1.00 95.50 165 GLU A C 1
ATOM 1253 O O . GLU A 1 165 ? -10.775 14.647 17.687 1.00 95.50 165 GLU A O 1
ATOM 1258 N N . GLY A 1 166 ? -10.931 13.285 15.904 1.00 93.19 166 GLY A N 1
ATOM 1259 C CA . GLY A 1 166 ? -11.575 14.243 15.009 1.00 93.19 166 GLY A CA 1
ATOM 1260 C C . GLY A 1 166 ? -10.596 15.153 14.265 1.00 93.19 166 GLY A C 1
ATOM 1261 O O . GLY A 1 166 ? -11.023 16.171 13.717 1.00 93.19 166 GLY A O 1
ATOM 1262 N N . ASP A 1 167 ? -9.306 14.804 14.214 1.00 89.88 167 ASP A N 1
ATOM 1263 C CA . ASP A 1 167 ? -8.348 15.460 13.325 1.00 89.88 167 ASP A CA 1
ATOM 1264 C C . ASP A 1 167 ? -8.498 14.912 11.901 1.00 89.88 167 ASP A C 1
ATOM 1266 O O . ASP A 1 167 ? -7.911 13.907 11.493 1.00 89.88 167 ASP A O 1
ATOM 1270 N N . LEU A 1 168 ? -9.337 15.599 11.130 1.00 86.75 168 LEU A N 1
ATOM 1271 C CA . LEU A 1 168 ? -9.643 15.238 9.747 1.00 86.75 168 LEU A CA 1
ATOM 1272 C C . LEU A 1 168 ? -8.663 15.860 8.750 1.00 86.75 168 LEU A C 1
ATOM 1274 O O . LEU A 1 168 ? -8.888 15.796 7.539 1.00 86.75 168 LEU A O 1
ATOM 1278 N N . SER A 1 169 ? -7.587 16.486 9.235 1.00 81.19 169 SER A N 1
ATOM 1279 C CA . SER A 1 169 ? -6.580 17.085 8.373 1.00 81.19 169 SER A CA 1
ATOM 1280 C C . SER A 1 169 ? -6.023 16.002 7.457 1.00 81.19 169 SER A C 1
ATOM 1282 O O . SER A 1 169 ? -5.400 15.038 7.898 1.00 81.19 169 SER A O 1
ATOM 1284 N N . GLY A 1 170 ? -6.292 16.144 6.157 1.00 74.69 170 GLY A N 1
ATOM 1285 C CA . GLY A 1 170 ? -5.803 15.205 5.158 1.00 74.69 170 GLY A CA 1
ATOM 1286 C C . GLY A 1 170 ? -6.559 13.929 4.932 1.00 74.69 170 GLY A C 1
ATOM 1287 O O . GLY A 1 170 ? -6.099 13.116 4.141 1.00 74.69 170 GLY A O 1
ATOM 1288 N N . LYS A 1 171 ? -7.666 13.747 5.636 1.00 84.56 171 LYS A N 1
ATOM 1289 C CA . LYS A 1 171 ? -8.499 12.567 5.4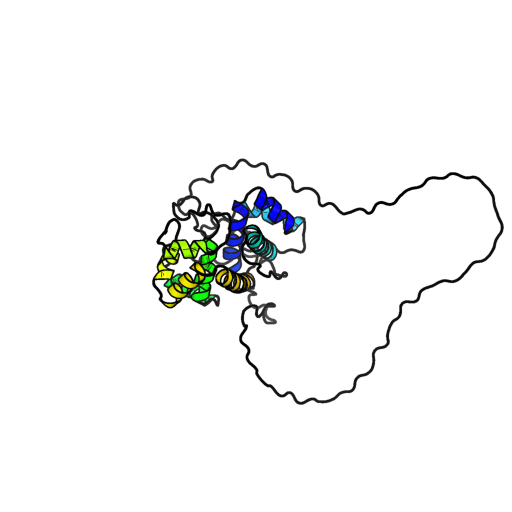99 1.00 84.56 171 LYS A CA 1
ATOM 1290 C C . LYS A 1 171 ? -9.414 12.739 4.291 1.00 84.56 171 LYS A C 1
ATOM 1292 O O . LYS A 1 171 ? -9.974 13.815 4.064 1.00 84.56 171 LYS A O 1
ATOM 1297 N N . LEU A 1 172 ? -9.547 11.684 3.503 1.00 86.62 172 LEU A N 1
ATOM 1298 C CA . LEU A 1 172 ? -10.550 11.565 2.456 1.00 86.62 172 LEU A CA 1
ATOM 1299 C C . LEU A 1 172 ? -11.952 11.493 3.059 1.00 86.62 172 LEU A C 1
ATOM 1301 O O . LEU A 1 172 ? -12.100 11.048 4.198 1.00 86.62 172 LEU A O 1
ATOM 1305 N N . PRO A 1 173 ? -13.006 11.817 2.288 1.00 90.31 173 PRO A N 1
ATOM 1306 C CA . PRO A 1 173 ? -14.373 11.521 2.708 1.00 90.31 173 PRO A CA 1
ATOM 1307 C C . PRO A 1 173 ? -14.533 10.053 3.133 1.00 90.31 173 PRO A C 1
ATOM 1309 O O . PRO A 1 173 ? -15.101 9.779 4.185 1.00 90.31 173 PRO A O 1
ATOM 1312 N N . THR A 1 174 ? -13.919 9.121 2.394 1.00 91.50 174 THR A N 1
ATOM 1313 C CA . THR A 1 174 ? -13.940 7.685 2.704 1.00 91.50 174 THR A CA 1
ATOM 1314 C C . THR A 1 174 ? -13.254 7.325 4.019 1.00 91.50 174 THR A C 1
ATOM 1316 O O . THR A 1 174 ? -13.717 6.405 4.682 1.00 91.50 174 THR A O 1
ATOM 1319 N N . ASP A 1 175 ? -12.193 8.040 4.417 1.00 92.56 175 ASP A N 1
ATOM 1320 C CA . ASP A 1 175 ? -11.511 7.825 5.703 1.00 92.56 175 ASP A CA 1
ATOM 1321 C C . ASP A 1 175 ? -12.434 8.191 6.875 1.00 92.56 175 ASP A C 1
ATOM 1323 O O . ASP A 1 175 ? -12.499 7.489 7.884 1.00 92.56 175 ASP A O 1
ATOM 1327 N N . VAL A 1 176 ? -13.176 9.294 6.732 1.00 93.44 176 VAL A N 1
ATOM 1328 C CA . VAL A 1 176 ? -14.131 9.760 7.747 1.00 93.44 176 VAL A CA 1
ATOM 1329 C C . VAL A 1 176 ? -15.338 8.825 7.818 1.00 93.44 176 VAL A C 1
ATOM 1331 O O . VAL A 1 176 ? -15.783 8.467 8.909 1.00 93.44 176 VAL A O 1
ATOM 1334 N N . GLU A 1 177 ? -15.832 8.373 6.663 1.00 95.50 177 GLU A N 1
ATOM 1335 C CA . GLU A 1 177 ? -16.969 7.453 6.555 1.00 95.50 177 GLU A CA 1
ATOM 1336 C C . GLU A 1 177 ? -16.690 6.077 7.201 1.00 95.50 177 GLU A C 1
ATOM 1338 O O . GLU A 1 177 ? -17.637 5.388 7.588 1.00 95.50 177 GLU A O 1
ATOM 1343 N N . LEU A 1 178 ? -15.422 5.680 7.425 1.00 95.88 178 LEU A N 1
ATOM 1344 C CA . LEU A 1 178 ? -15.086 4.463 8.195 1.00 95.88 178 LEU A CA 1
ATOM 1345 C C . LEU A 1 178 ? -15.704 4.483 9.602 1.00 95.88 178 LEU A C 1
ATOM 1347 O O . LEU A 1 178 ? -16.003 3.435 10.178 1.00 95.88 178 LEU A O 1
ATOM 1351 N N . LEU A 1 179 ? -15.902 5.681 10.161 1.00 96.75 179 LEU A N 1
ATOM 1352 C CA . LEU A 1 179 ? -16.530 5.888 11.456 1.00 96.75 179 LEU A CA 1
ATOM 1353 C C . LEU A 1 179 ? -18.056 5.862 11.390 1.00 96.75 179 LEU A C 1
ATOM 1355 O O . LEU A 1 179 ? -18.661 6.069 12.433 1.00 96.75 179 LEU A O 1
ATOM 1359 N N . GLU A 1 180 ? -18.714 5.647 10.251 1.00 94.56 180 GLU A N 1
ATOM 1360 C CA . GLU A 1 180 ? -20.182 5.592 10.160 1.00 94.56 180 GLU A CA 1
ATOM 1361 C C . GLU A 1 180 ? -20.725 4.166 10.342 1.00 94.56 180 GLU A C 1
ATOM 1363 O O . GLU A 1 180 ? -21.713 3.970 11.060 1.00 94.56 180 GLU A O 1
ATOM 1368 N N . ASP A 1 181 ? -20.045 3.160 9.782 1.00 95.25 181 ASP A N 1
ATOM 1369 C CA . ASP A 1 181 ? -20.380 1.739 9.950 1.00 95.25 181 ASP A CA 1
ATOM 1370 C C . ASP A 1 181 ? -19.923 1.222 11.323 1.00 95.25 181 ASP A C 1
ATOM 1372 O O . ASP A 1 181 ? -18.783 1.414 11.737 1.00 95.25 181 ASP A O 1
ATOM 1376 N N . ASN A 1 182 ? -20.805 0.528 12.050 1.00 96.69 182 ASN A N 1
ATOM 1377 C CA . ASN A 1 182 ? -20.499 0.067 13.410 1.00 96.69 182 ASN A CA 1
ATOM 1378 C C . ASN A 1 182 ? -19.333 -0.932 13.457 1.00 96.69 182 ASN A C 1
ATOM 1380 O O . ASN A 1 182 ? -18.544 -0.885 14.397 1.00 96.69 182 ASN A O 1
ATOM 1384 N N . THR A 1 183 ? -19.220 -1.828 12.472 1.00 96.69 183 THR A N 1
ATOM 1385 C CA . THR A 1 183 ? -18.142 -2.826 12.429 1.00 96.69 183 THR A CA 1
ATOM 1386 C C . THR A 1 183 ? -16.809 -2.151 12.133 1.00 96.69 183 THR A C 1
ATOM 1388 O O . THR A 1 183 ? -15.830 -2.389 12.838 1.00 96.69 183 THR A O 1
ATOM 1391 N N . MET A 1 184 ? -16.786 -1.269 11.132 1.00 98.06 184 MET A N 1
ATOM 1392 C CA . MET A 1 184 ? -15.584 -0.533 10.741 1.00 98.06 184 MET A CA 1
ATOM 1393 C C . MET A 1 184 ? -15.136 0.413 11.856 1.00 98.06 184 MET A C 1
ATOM 1395 O O . MET A 1 184 ? -13.970 0.381 12.240 1.00 98.06 184 MET A O 1
ATOM 1399 N N . ARG A 1 185 ? -16.065 1.147 12.486 1.00 98.12 185 ARG A N 1
ATOM 1400 C CA . ARG A 1 185 ? -15.785 2.002 13.649 1.00 98.12 185 ARG A CA 1
ATOM 1401 C C . ARG A 1 185 ? -15.158 1.219 14.803 1.00 98.12 185 ARG A C 1
ATOM 1403 O O . ARG A 1 185 ? -14.205 1.702 15.409 1.00 98.12 185 ARG A O 1
ATOM 1410 N N . SER A 1 186 ? -15.667 0.025 15.121 1.00 98.38 186 SER A N 1
ATOM 1411 C CA . SER A 1 186 ? -15.076 -0.820 16.169 1.00 98.38 186 SER A CA 1
ATOM 1412 C C . SER A 1 186 ? -13.643 -1.238 15.837 1.00 98.38 186 SER A C 1
ATOM 1414 O O . SER A 1 186 ? -12.796 -1.243 16.728 1.00 98.38 186 SER A O 1
ATOM 1416 N N . LEU A 1 187 ? -13.353 -1.537 14.570 1.00 98.50 187 LEU A N 1
ATOM 1417 C CA . LEU A 1 187 ? -12.005 -1.887 14.125 1.00 98.50 187 LEU A CA 1
ATOM 1418 C C . LEU A 1 187 ? -11.060 -0.673 14.129 1.00 98.50 187 LEU A C 1
ATOM 1420 O O . LEU A 1 187 ? -9.940 -0.778 14.620 1.00 98.50 187 LEU A O 1
ATOM 1424 N N . VAL A 1 188 ? -11.532 0.503 13.700 1.00 98.62 188 VAL A N 1
ATOM 1425 C CA . VAL A 1 188 ? -10.797 1.777 13.819 1.00 98.62 188 VAL A CA 1
ATOM 1426 C C . VAL A 1 188 ? -10.427 2.052 15.280 1.00 98.62 188 VAL A C 1
ATOM 1428 O O . VAL A 1 188 ? -9.273 2.342 15.587 1.00 98.62 188 VAL A O 1
ATOM 1431 N N . GLN A 1 189 ? -11.378 1.895 16.206 1.00 98.56 189 GLN A N 1
ATOM 1432 C CA . GLN A 1 189 ? -11.126 2.048 17.642 1.00 98.56 189 GLN A CA 1
ATOM 1433 C C . GLN A 1 189 ? -10.133 1.009 18.170 1.00 98.56 189 GLN A C 1
ATOM 1435 O O . GLN A 1 189 ? -9.301 1.334 19.017 1.00 98.56 189 GLN A O 1
ATOM 1440 N N . GLN A 1 190 ? -10.193 -0.234 17.690 1.00 98.62 190 GLN A N 1
ATOM 1441 C CA . GLN A 1 190 ? -9.231 -1.265 18.068 1.00 98.62 190 GLN A CA 1
ATOM 1442 C C . GLN A 1 190 ? -7.814 -0.878 17.634 1.00 98.62 190 GLN A C 1
ATOM 1444 O O . GLN A 1 190 ? -6.908 -0.873 18.465 1.00 98.62 190 GLN A O 1
ATOM 1449 N N . TYR A 1 191 ? -7.627 -0.492 16.372 1.00 98.69 191 TYR A N 1
ATOM 1450 C CA . TYR A 1 191 ? -6.316 -0.103 15.858 1.00 98.69 191 TYR A CA 1
ATOM 1451 C C . TYR A 1 191 ? -5.777 1.168 16.507 1.00 98.69 191 TYR A C 1
ATOM 1453 O O . TYR A 1 191 ? -4.594 1.210 16.834 1.00 98.69 191 TYR A O 1
ATOM 1461 N N . ALA A 1 192 ? -6.619 2.163 16.795 1.00 98.50 192 ALA A N 1
ATOM 1462 C CA . ALA A 1 192 ? -6.202 3.365 17.521 1.00 98.50 192 ALA A CA 1
ATOM 1463 C C . ALA A 1 192 ? -5.633 3.059 18.924 1.00 98.50 192 ALA A C 1
ATOM 1465 O O . ALA A 1 192 ? -4.726 3.752 19.391 1.00 98.50 192 ALA A O 1
ATOM 1466 N N . ASN A 1 193 ? -6.130 2.002 19.579 1.00 98.44 193 ASN A N 1
ATOM 1467 C CA . ASN A 1 193 ? -5.706 1.587 20.920 1.00 98.44 193 ASN A CA 1
ATOM 1468 C C . ASN A 1 193 ? -4.572 0.547 20.927 1.00 98.44 193 ASN A C 1
ATOM 1470 O O . ASN A 1 193 ? -3.877 0.422 21.934 1.00 98.44 193 ASN A O 1
ATOM 1474 N N . ASP A 1 194 ? -4.380 -0.200 19.838 1.00 98.50 194 ASP A N 1
ATOM 1475 C CA . ASP A 1 194 ? -3.400 -1.284 19.764 1.00 98.50 194 ASP A CA 1
ATOM 1476 C C . ASP A 1 194 ? -2.652 -1.290 18.421 1.00 98.50 194 ASP A C 1
ATOM 1478 O O . ASP A 1 194 ? -3.074 -1.890 17.427 1.00 98.50 194 ASP A O 1
ATOM 1482 N N . ASN A 1 195 ? -1.482 -0.645 18.412 1.00 98.25 195 ASN A N 1
ATOM 1483 C CA . ASN A 1 195 ? -0.601 -0.616 17.245 1.00 98.25 195 ASN A CA 1
ATOM 1484 C C . ASN A 1 195 ? -0.054 -2.008 16.878 1.00 98.25 195 ASN A C 1
ATOM 1486 O O . ASN A 1 195 ? 0.230 -2.268 15.711 1.00 98.25 195 ASN A O 1
ATOM 1490 N N . SER A 1 196 ? 0.084 -2.919 17.848 1.00 98.44 196 SER A N 1
ATOM 1491 C CA . SER A 1 196 ? 0.590 -4.273 17.582 1.00 98.44 196 SER A CA 1
ATOM 1492 C C . SER A 1 196 ? -0.451 -5.096 16.829 1.00 98.44 196 SER A C 1
ATOM 1494 O O . SER A 1 196 ? -0.113 -5.795 15.872 1.00 98.44 196 SER A O 1
ATOM 1496 N N . GLN A 1 197 ? -1.724 -4.966 17.217 1.00 98.50 197 GLN A N 1
ATOM 1497 C CA . GLN A 1 197 ? -2.840 -5.572 16.496 1.00 98.50 197 GLN A CA 1
ATOM 1498 C C . GLN A 1 197 ? -2.957 -5.002 15.077 1.00 98.50 197 GLN A C 1
ATOM 1500 O O . GLN A 1 197 ? -3.059 -5.778 14.126 1.00 98.50 197 GLN A O 1
ATOM 1505 N N . PHE A 1 198 ? -2.860 -3.675 14.916 1.00 98.62 198 PHE A N 1
ATOM 1506 C CA . PHE A 1 198 ? -2.830 -3.044 13.592 1.00 98.62 198 PHE A CA 1
ATOM 1507 C C . PHE A 1 198 ? -1.700 -3.602 12.721 1.00 98.62 198 PHE A C 1
ATOM 1509 O O . PHE A 1 198 ? -1.943 -4.010 11.591 1.00 98.62 198 PHE A O 1
ATOM 1516 N N . PHE A 1 199 ? -0.476 -3.684 13.242 1.00 98.69 199 PHE A N 1
ATOM 1517 C CA . PHE A 1 199 ? 0.680 -4.188 12.496 1.00 98.69 199 PHE A CA 1
ATOM 1518 C C . PHE A 1 199 ? 0.523 -5.654 12.078 1.00 98.69 199 PHE A C 1
ATOM 1520 O O . PHE A 1 199 ? 0.862 -6.008 10.947 1.00 98.69 199 PHE A O 1
ATOM 1527 N N . SER A 1 200 ? -0.019 -6.493 12.964 1.00 98.56 200 SER A N 1
ATOM 1528 C CA . SER A 1 200 ? -0.311 -7.901 12.676 1.00 98.56 200 SER A CA 1
ATOM 1529 C C . SER A 1 200 ? -1.311 -8.044 11.524 1.00 98.56 200 SER A C 1
ATOM 1531 O O . SER A 1 200 ? -1.059 -8.766 10.554 1.00 98.56 200 SER A O 1
ATOM 1533 N N . ASP A 1 201 ? -2.423 -7.311 11.588 1.00 98.56 201 ASP A N 1
ATOM 1534 C CA . ASP A 1 201 ? -3.442 -7.354 10.542 1.00 98.56 201 ASP A CA 1
ATOM 1535 C C . ASP A 1 201 ? -2.968 -6.709 9.242 1.00 98.56 201 ASP A C 1
ATOM 1537 O O . ASP A 1 201 ? -3.174 -7.288 8.177 1.00 98.56 201 ASP A O 1
ATOM 1541 N N . PHE A 1 202 ? -2.271 -5.573 9.308 1.00 98.62 202 PHE A N 1
ATOM 1542 C CA . PHE A 1 202 ? -1.726 -4.909 8.128 1.00 98.62 202 PHE A CA 1
ATOM 1543 C C . PHE A 1 202 ? -0.736 -5.808 7.394 1.00 98.62 202 PHE A C 1
ATOM 1545 O O . PHE A 1 202 ? -0.830 -5.941 6.179 1.00 98.62 202 PHE A O 1
ATOM 1552 N N . SER A 1 203 ? 0.160 -6.498 8.108 1.00 98.31 203 SER A N 1
ATOM 1553 C CA . SER A 1 203 ? 1.085 -7.451 7.482 1.00 98.31 203 SER A CA 1
ATOM 1554 C C . SER A 1 203 ? 0.350 -8.552 6.718 1.00 98.31 203 SER A C 1
ATOM 1556 O O . SER A 1 203 ? 0.675 -8.844 5.565 1.00 98.31 203 SER A O 1
ATOM 1558 N N . ARG A 1 204 ? -0.702 -9.118 7.321 1.00 97.44 204 ARG A N 1
ATOM 1559 C CA . ARG A 1 204 ? -1.532 -10.153 6.696 1.00 97.44 204 ARG A CA 1
ATOM 1560 C C . ARG A 1 204 ? -2.298 -9.625 5.480 1.00 97.44 204 ARG A C 1
ATOM 1562 O O . ARG A 1 204 ? -2.283 -10.265 4.431 1.00 97.44 204 ARG A O 1
ATOM 1569 N N . VAL A 1 205 ? -2.983 -8.491 5.612 1.00 97.44 205 VAL A N 1
ATOM 1570 C CA . VAL A 1 205 ? -3.862 -7.947 4.565 1.00 97.44 205 VAL A CA 1
ATOM 1571 C C . VAL A 1 205 ? -3.054 -7.335 3.423 1.00 97.44 205 VAL A C 1
ATOM 1573 O O . VAL A 1 205 ? -3.330 -7.633 2.262 1.00 97.44 205 VAL A O 1
ATOM 1576 N N . PHE A 1 206 ? -2.017 -6.551 3.721 1.00 97.50 206 PHE A N 1
ATOM 1577 C CA . PHE A 1 206 ? -1.123 -6.010 2.700 1.00 97.50 206 PHE A CA 1
ATOM 1578 C C . PHE A 1 206 ? -0.332 -7.126 2.017 1.00 97.50 206 PHE A C 1
ATOM 1580 O O . PHE A 1 206 ? -0.246 -7.137 0.795 1.00 97.50 206 PHE A O 1
ATOM 1587 N N . GLY A 1 207 ? 0.147 -8.126 2.770 1.00 96.06 207 GLY A N 1
ATOM 1588 C CA . GLY A 1 207 ? 0.764 -9.339 2.224 1.00 96.06 207 GLY A CA 1
ATOM 1589 C C . GLY A 1 207 ? -0.151 -10.075 1.240 1.00 96.06 207 GLY A C 1
ATOM 1590 O O . GLY A 1 207 ? 0.276 -10.410 0.135 1.00 96.06 207 GLY A O 1
ATOM 1591 N N . LYS A 1 208 ? -1.430 -10.259 1.595 1.00 93.19 208 LYS A N 1
ATOM 1592 C CA . LYS A 1 208 ? -2.471 -10.787 0.697 1.00 93.19 208 LYS A CA 1
ATOM 1593 C C . LYS A 1 208 ? -2.638 -9.908 -0.550 1.00 93.19 208 LYS A C 1
ATOM 1595 O O . LYS A 1 208 ? -2.705 -10.441 -1.655 1.00 93.19 208 LYS A O 1
ATOM 1600 N N . TYR A 1 209 ? -2.672 -8.584 -0.394 1.00 94.00 209 TYR A N 1
ATOM 1601 C CA . TYR A 1 209 ? -2.827 -7.623 -1.494 1.00 94.00 209 TYR A CA 1
ATOM 1602 C C . TYR A 1 209 ? -1.671 -7.674 -2.495 1.00 94.00 209 TYR A C 1
ATOM 1604 O O . TYR A 1 209 ? -1.897 -7.861 -3.690 1.00 94.00 209 TYR A O 1
ATOM 1612 N N . ILE A 1 210 ? -0.430 -7.622 -2.014 1.00 94.06 210 ILE A N 1
ATOM 1613 C CA . ILE A 1 210 ? 0.757 -7.683 -2.873 1.00 94.06 210 ILE A CA 1
ATOM 1614 C C . ILE A 1 210 ? 1.044 -9.088 -3.416 1.00 94.06 210 ILE A C 1
ATOM 1616 O O . ILE A 1 210 ? 1.879 -9.257 -4.302 1.00 94.06 210 ILE A O 1
ATOM 1620 N N . SER A 1 211 ? 0.380 -10.124 -2.901 1.00 90.12 211 SER A N 1
ATOM 1621 C CA . SER A 1 211 ? 0.477 -11.495 -3.427 1.00 90.12 211 SER A CA 1
ATOM 1622 C C . SER A 1 211 ? -0.500 -11.763 -4.572 1.00 90.12 211 SER A C 1
ATOM 1624 O O . SER A 1 211 ? -0.497 -12.856 -5.133 1.00 90.12 211 SER A O 1
ATOM 1626 N N . ARG A 1 212 ? -1.333 -10.785 -4.950 1.00 86.56 212 ARG A N 1
ATOM 1627 C CA . ARG A 1 212 ? -2.266 -10.936 -6.067 1.00 86.56 212 ARG A CA 1
ATOM 1628 C C . ARG A 1 212 ? -1.509 -11.089 -7.380 1.00 86.56 212 ARG A C 1
ATOM 1630 O O . ARG A 1 212 ? -0.840 -10.166 -7.833 1.00 86.56 212 ARG A O 1
ATOM 1637 N N . ILE A 1 213 ? -1.699 -12.228 -8.035 1.00 75.81 213 ILE A N 1
ATOM 1638 C CA . ILE A 1 213 ? -1.244 -12.467 -9.403 1.00 75.81 213 ILE A CA 1
ATOM 1639 C C . ILE A 1 213 ? -2.485 -12.578 -10.279 1.00 75.81 213 ILE A C 1
ATOM 1641 O O . ILE A 1 213 ? -3.295 -13.486 -10.111 1.00 75.81 213 ILE A O 1
ATOM 1645 N N . HIS A 1 214 ? -2.640 -11.663 -11.232 1.00 63.16 214 HIS A N 1
ATOM 1646 C CA . HIS A 1 214 ? -3.641 -11.819 -12.279 1.00 63.16 214 HIS A CA 1
ATOM 1647 C C . HIS A 1 214 ? -2.990 -12.548 -13.452 1.00 63.16 214 HIS A C 1
ATOM 164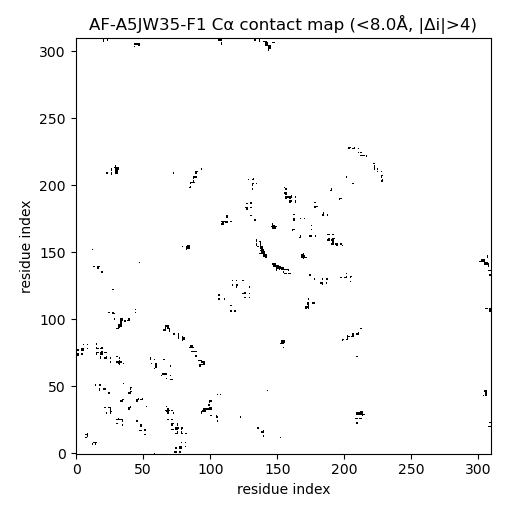9 O O . HIS A 1 214 ? -2.643 -11.947 -14.469 1.00 63.16 214 HIS A O 1
ATOM 1655 N N . CYS A 1 215 ? -2.795 -13.864 -13.329 1.00 54.66 215 CYS A N 1
ATOM 1656 C CA . CYS A 1 215 ? -2.637 -14.653 -14.542 1.00 54.66 215 CYS A CA 1
ATOM 1657 C C . CYS A 1 215 ? -4.028 -14.739 -15.151 1.00 54.66 215 CYS A C 1
ATOM 1659 O O . CYS A 1 215 ? -4.886 -15.497 -14.699 1.00 54.66 215 CYS A O 1
ATOM 1661 N N . ASN A 1 216 ? -4.255 -13.938 -16.189 1.00 45.50 216 ASN A N 1
ATOM 1662 C CA . ASN A 1 216 ? -5.261 -14.280 -17.175 1.00 45.50 216 ASN A CA 1
ATOM 1663 C C . ASN A 1 216 ? -4.999 -15.743 -17.532 1.00 45.50 216 ASN A C 1
ATOM 1665 O O . ASN A 1 216 ? -3.880 -16.031 -17.961 1.00 45.50 216 ASN A O 1
ATOM 1669 N N . GLN A 1 217 ? -5.941 -16.640 -17.224 1.00 39.06 217 GLN A N 1
ATOM 1670 C CA . GLN A 1 217 ? -5.768 -18.083 -17.347 1.00 39.06 217 GLN A CA 1
ATOM 1671 C C . GLN A 1 217 ? -5.061 -18.391 -18.666 1.00 39.06 217 GLN A C 1
ATOM 1673 O O . GLN A 1 217 ? -5.669 -18.367 -19.738 1.00 39.06 217 GLN A O 1
ATOM 1678 N N . THR A 1 218 ? -3.757 -18.663 -18.608 1.00 34.25 218 THR A N 1
ATOM 1679 C CA . THR A 1 218 ? -3.123 -19.357 -19.711 1.00 34.25 218 THR A CA 1
ATOM 1680 C C . THR A 1 218 ? -3.827 -20.703 -19.746 1.00 34.25 218 THR A C 1
ATOM 1682 O O . THR A 1 218 ? -4.186 -21.259 -18.708 1.00 34.25 218 THR A O 1
ATOM 1685 N N . SER A 1 219 ? -4.135 -21.188 -20.942 1.00 44.38 219 SER A N 1
ATOM 1686 C CA . SER A 1 219 ? -5.038 -22.310 -21.228 1.00 44.38 219 SER A CA 1
ATOM 1687 C C . SER A 1 219 ? -4.658 -23.666 -20.596 1.00 44.38 219 SER A C 1
ATOM 1689 O O . SER A 1 219 ? -5.173 -24.701 -21.009 1.00 44.38 219 SER A O 1
ATOM 1691 N N . THR A 1 220 ? -3.752 -23.693 -19.620 1.00 41.53 220 THR A N 1
ATOM 1692 C CA . THR A 1 220 ? -3.237 -24.870 -18.930 1.00 41.53 220 THR A CA 1
ATOM 1693 C C . THR A 1 220 ? -2.853 -24.543 -17.474 1.00 41.53 220 THR A C 1
ATOM 1695 O O . THR A 1 220 ? -1.673 -24.547 -17.134 1.00 41.53 220 THR A O 1
ATOM 1698 N N . GLY A 1 221 ? -3.836 -24.306 -16.600 1.00 44.12 221 GLY A N 1
ATOM 1699 C CA . GLY A 1 221 ? -3.676 -24.491 -15.146 1.00 44.12 221 GLY A CA 1
ATOM 1700 C C . GLY A 1 221 ? -3.944 -23.271 -14.248 1.00 44.12 221 GLY A C 1
ATOM 1701 O O . GLY A 1 221 ? -3.982 -22.141 -14.733 1.00 44.12 221 GLY A O 1
ATOM 1702 N N . PRO A 1 222 ? -4.175 -23.501 -12.938 1.00 42.41 222 PRO A N 1
ATOM 1703 C CA . PRO A 1 222 ? -4.332 -22.440 -11.944 1.00 42.41 222 PRO A CA 1
ATOM 1704 C C . PRO A 1 222 ? -3.039 -21.630 -11.763 1.00 42.41 222 PRO A C 1
ATOM 1706 O O . PRO A 1 222 ? -1.933 -22.147 -11.938 1.00 42.41 222 PRO A O 1
ATOM 1709 N N . CYS A 1 223 ? -3.196 -20.349 -11.425 1.00 48.09 223 CYS A N 1
ATOM 1710 C CA . CYS A 1 223 ? -2.101 -19.431 -11.125 1.00 48.09 223 CYS A CA 1
ATOM 1711 C C . CYS A 1 223 ? -1.207 -19.966 -9.999 1.00 48.09 223 CYS A C 1
ATOM 1713 O O . CYS A 1 223 ? -1.724 -20.316 -8.942 1.00 48.09 223 CYS A O 1
ATOM 1715 N N . PRO A 1 224 ? 0.128 -19.954 -10.138 1.00 50.19 224 PRO A N 1
ATOM 1716 C CA . PRO A 1 224 ? 1.005 -20.201 -9.007 1.00 50.19 224 PRO A CA 1
ATOM 1717 C C . PRO A 1 224 ? 1.051 -18.947 -8.122 1.00 50.19 224 PRO A C 1
ATOM 1719 O O . PRO A 1 224 ? 1.864 -18.066 -8.365 1.00 50.19 224 PRO A O 1
ATOM 1722 N N . LEU A 1 225 ? 0.128 -18.843 -7.163 1.00 46.25 225 LEU A N 1
ATOM 1723 C CA . LEU A 1 225 ? 0.339 -18.494 -5.746 1.00 46.25 225 LEU A CA 1
ATOM 1724 C C . LEU A 1 225 ? -1.044 -18.433 -5.075 1.00 46.25 225 LEU A C 1
ATOM 1726 O O . LEU A 1 225 ? -1.626 -17.368 -4.880 1.00 46.25 225 LEU A O 1
ATOM 1730 N N . ASP A 1 226 ? -1.557 -19.615 -4.740 1.00 44.91 226 ASP A N 1
ATOM 1731 C CA . ASP A 1 226 ? -2.703 -19.772 -3.853 1.00 44.91 226 ASP A CA 1
ATOM 1732 C C . ASP A 1 226 ? -2.234 -19.613 -2.389 1.00 44.91 226 ASP A C 1
ATOM 1734 O O . ASP A 1 226 ? -1.227 -20.187 -1.974 1.00 44.91 226 ASP A O 1
ATOM 1738 N N . ASP A 1 227 ? -3.003 -18.842 -1.621 1.00 40.75 227 ASP A N 1
ATOM 1739 C CA . ASP A 1 227 ? -3.072 -18.818 -0.155 1.00 40.75 227 ASP A CA 1
ATOM 1740 C C . ASP A 1 227 ? -1.876 -18.300 0.668 1.00 40.75 227 ASP A C 1
ATOM 1742 O O . ASP A 1 227 ? -1.176 -19.036 1.363 1.00 40.75 227 ASP A O 1
ATOM 1746 N N . ILE A 1 228 ? -1.811 -16.972 0.810 1.00 41.97 228 ILE A N 1
ATOM 1747 C CA . ILE A 1 228 ? -1.437 -16.348 2.093 1.00 41.97 228 ILE A CA 1
ATOM 1748 C C . ILE A 1 228 ? -2.645 -15.557 2.574 1.00 41.97 228 ILE A C 1
ATOM 1750 O O . ILE A 1 228 ? -2.763 -14.351 2.377 1.00 41.97 228 ILE A O 1
ATOM 1754 N N . GLY A 1 229 ? -3.610 -16.273 3.142 1.00 40.03 229 GLY A N 1
ATOM 1755 C CA . GLY A 1 229 ? -4.833 -15.640 3.625 1.00 40.03 229 GLY A CA 1
ATOM 1756 C C . GLY A 1 229 ? -5.776 -16.532 4.413 1.00 40.03 229 GLY A C 1
ATOM 1757 O O . GLY A 1 229 ? -6.525 -16.002 5.229 1.00 40.03 229 GLY A O 1
ATOM 1758 N N . ASN A 1 230 ? -5.725 -17.859 4.256 1.00 35.16 230 ASN A N 1
ATOM 1759 C CA . ASN A 1 230 ? -6.639 -18.735 4.980 1.00 35.16 230 ASN A CA 1
ATOM 1760 C C . ASN A 1 230 ? -5.968 -19.474 6.146 1.00 35.16 230 ASN A C 1
ATOM 1762 O O . ASN A 1 230 ? -5.630 -20.650 6.054 1.00 35.16 230 ASN A O 1
ATOM 1766 N N . SER A 1 231 ? -5.823 -18.796 7.286 1.00 33.69 231 SER A N 1
ATOM 1767 C CA . SER A 1 231 ? -5.731 -19.494 8.574 1.00 33.69 231 SER A CA 1
ATOM 1768 C C . SER A 1 231 ? -7.148 -19.733 9.101 1.00 33.69 231 SER A C 1
ATOM 1770 O O . SER A 1 231 ? -7.605 -19.074 10.031 1.00 33.69 231 SER A O 1
ATOM 1772 N N . THR A 1 232 ? -7.874 -20.668 8.485 1.00 32.41 232 THR A N 1
ATOM 1773 C CA . THR A 1 232 ? -8.916 -21.407 9.202 1.00 32.41 232 THR A CA 1
ATOM 1774 C C . THR A 1 232 ? -8.560 -22.882 9.209 1.00 32.41 232 THR A C 1
ATOM 1776 O O . THR A 1 232 ? -8.568 -23.581 8.198 1.00 32.41 232 THR A O 1
ATOM 1779 N N . THR A 1 233 ? -8.237 -23.354 10.406 1.00 38.28 233 THR A N 1
ATOM 1780 C CA . THR A 1 233 ? -8.201 -24.755 10.804 1.00 38.28 233 THR A CA 1
ATOM 1781 C C . THR A 1 233 ? -9.505 -25.434 10.385 1.00 38.28 233 THR A C 1
ATOM 1783 O O . THR A 1 233 ? -10.521 -25.338 11.069 1.00 38.28 233 THR A O 1
ATOM 1786 N N . SER A 1 234 ? -9.484 -26.144 9.258 1.00 29.88 234 SER A N 1
ATOM 1787 C CA . SER A 1 234 ? -10.534 -27.089 8.886 1.00 29.88 234 SER A CA 1
ATOM 1788 C C . SER A 1 234 ? -9.926 -28.484 8.782 1.00 29.88 234 SER A C 1
ATOM 1790 O O . SER A 1 234 ? -9.364 -28.911 7.776 1.00 29.88 234 SER A O 1
ATOM 1792 N N . THR A 1 235 ? -10.014 -29.205 9.897 1.00 37.34 235 THR A N 1
ATOM 1793 C CA . THR A 1 235 ? -9.792 -30.645 9.961 1.00 37.34 235 THR A CA 1
ATOM 1794 C C . THR A 1 235 ? -10.793 -31.328 9.033 1.00 37.34 235 THR A C 1
ATOM 1796 O O . THR A 1 235 ? -11.958 -31.498 9.380 1.00 37.34 235 THR A O 1
ATOM 1799 N N . SER A 1 236 ? -10.346 -31.719 7.844 1.00 30.38 236 SER A N 1
ATOM 1800 C CA . SER A 1 236 ? -11.095 -32.596 6.947 1.00 30.38 236 SER A CA 1
ATOM 1801 C C . SER A 1 236 ? -10.363 -33.932 6.851 1.00 30.38 236 SER A C 1
ATOM 1803 O O . SER A 1 236 ? -9.414 -34.133 6.099 1.00 30.38 236 SER A O 1
ATOM 1805 N N . THR A 1 237 ? -10.803 -34.868 7.689 1.00 33.94 237 THR A N 1
ATOM 1806 C CA . THR A 1 237 ? -10.444 -36.284 7.613 1.00 33.94 237 THR A CA 1
ATOM 1807 C C . THR A 1 237 ? -10.941 -36.863 6.294 1.00 33.94 237 THR A C 1
ATOM 1809 O O . THR A 1 237 ? -12.130 -37.135 6.151 1.00 33.94 237 THR A O 1
ATOM 1812 N N . SER A 1 238 ? -10.027 -37.079 5.351 1.00 32.47 238 SER A N 1
ATOM 1813 C CA . SER A 1 238 ? -10.272 -37.885 4.155 1.00 32.47 238 SER A CA 1
ATOM 1814 C C . SER A 1 238 ? -9.381 -39.120 4.199 1.00 32.47 238 SER A C 1
ATOM 1816 O O . SER A 1 238 ? -8.169 -39.062 4.008 1.00 32.47 238 SER A O 1
ATOM 1818 N N . SER A 1 239 ? -10.011 -40.245 4.515 1.00 33.75 239 SER A N 1
ATOM 1819 C CA . SER A 1 239 ? -9.449 -41.588 4.494 1.00 33.75 239 SER A CA 1
ATOM 1820 C C . SER A 1 239 ? -9.053 -41.983 3.071 1.00 33.75 239 SER A C 1
ATOM 1822 O O . SER A 1 239 ? -9.923 -42.242 2.239 1.00 33.75 239 SER A O 1
ATOM 1824 N N . VAL A 1 240 ? -7.751 -42.080 2.805 1.00 31.81 240 VAL A N 1
ATOM 1825 C CA . VAL A 1 240 ? -7.221 -42.735 1.605 1.00 31.81 240 VAL A CA 1
ATOM 1826 C C . VAL A 1 240 ? -6.665 -44.093 2.016 1.00 31.81 240 VAL A C 1
ATOM 1828 O O . VAL A 1 240 ? -5.777 -44.202 2.858 1.00 31.81 240 VAL A O 1
ATOM 1831 N N . THR A 1 241 ? -7.240 -45.144 1.444 1.00 32.09 241 THR A N 1
ATOM 1832 C CA . THR A 1 241 ? -6.827 -46.537 1.610 1.00 32.09 241 THR A CA 1
ATOM 1833 C C . THR A 1 241 ? -5.430 -46.759 1.027 1.00 32.09 241 THR A C 1
ATOM 1835 O O . THR A 1 241 ? -5.233 -46.634 -0.181 1.00 32.09 241 THR A O 1
ATOM 1838 N N . SER A 1 242 ? -4.473 -47.124 1.883 1.00 32.41 242 SER A N 1
ATOM 1839 C CA . SER A 1 242 ? -3.114 -47.519 1.501 1.00 32.41 242 SER A CA 1
ATOM 1840 C C . SER A 1 242 ? -3.107 -48.819 0.697 1.00 32.41 242 SER A C 1
ATOM 1842 O O . SER A 1 242 ? -3.471 -49.874 1.212 1.00 32.41 242 SER A O 1
ATOM 1844 N N . SER A 1 243 ? -2.609 -48.757 -0.538 1.00 33.44 243 SER A N 1
ATOM 1845 C CA . SER A 1 243 ? -2.046 -49.921 -1.229 1.00 33.44 243 SER A CA 1
ATOM 1846 C C . SER A 1 243 ? -0.527 -49.867 -1.093 1.00 33.44 243 SER A C 1
ATOM 1848 O O . SER A 1 243 ? 0.119 -48.911 -1.513 1.00 33.44 243 SER A O 1
ATOM 1850 N N . VAL A 1 244 ? 0.017 -50.879 -0.424 1.00 33.78 244 VAL A N 1
ATOM 1851 C CA . VAL A 1 244 ? 1.433 -51.047 -0.090 1.00 33.78 244 VAL A CA 1
ATOM 1852 C C . VAL A 1 244 ? 2.219 -51.475 -1.333 1.00 33.78 244 VAL A C 1
ATOM 1854 O O . VAL A 1 244 ? 1.877 -52.479 -1.953 1.00 33.78 244 VAL A O 1
ATOM 1857 N N . ILE A 1 245 ? 3.306 -50.767 -1.655 1.00 33.56 245 ILE A N 1
ATOM 1858 C CA . ILE A 1 245 ? 4.374 -51.235 -2.556 1.00 33.56 245 ILE A CA 1
ATOM 1859 C C . ILE A 1 245 ? 5.716 -51.027 -1.824 1.00 33.56 245 ILE A C 1
ATOM 1861 O O . ILE A 1 245 ? 5.916 -49.956 -1.248 1.00 33.56 245 ILE A O 1
ATOM 1865 N N . PRO A 1 246 ? 6.613 -52.032 -1.767 1.00 33.59 246 PRO A N 1
ATOM 1866 C CA . PRO A 1 246 ? 7.773 -52.007 -0.883 1.00 33.59 246 PRO A CA 1
ATOM 1867 C C . PRO A 1 246 ? 8.930 -51.147 -1.411 1.00 33.59 246 PRO A C 1
ATOM 1869 O O . PRO A 1 246 ? 9.192 -51.059 -2.609 1.00 33.59 246 PRO A O 1
ATOM 1872 N N . VAL A 1 247 ? 9.641 -50.560 -0.449 1.00 30.44 247 VAL A N 1
ATOM 1873 C CA . VAL A 1 247 ? 10.843 -49.730 -0.575 1.00 30.44 247 VAL A CA 1
ATOM 1874 C C . VAL A 1 247 ? 12.028 -50.558 -1.084 1.00 30.44 247 VAL A C 1
ATOM 1876 O O . VAL A 1 247 ? 12.396 -51.557 -0.468 1.00 30.44 247 VAL A O 1
ATOM 1879 N N . VAL A 1 248 ? 12.671 -50.102 -2.163 1.00 31.06 248 VAL A N 1
ATOM 1880 C CA . VAL A 1 248 ? 14.019 -50.533 -2.566 1.00 31.06 248 VAL A CA 1
ATOM 1881 C C . VAL A 1 248 ? 14.995 -49.416 -2.202 1.00 31.06 248 VAL A C 1
ATOM 1883 O O . VAL A 1 248 ? 14.782 -48.256 -2.545 1.00 31.06 248 VAL A O 1
ATOM 1886 N N . ALA A 1 249 ? 16.031 -49.776 -1.448 1.00 3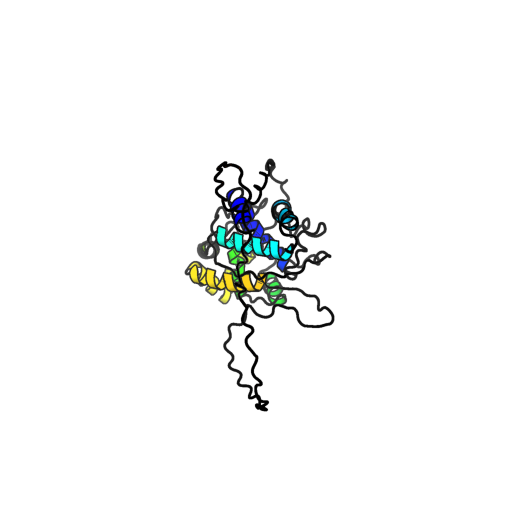3.66 249 ALA A N 1
ATOM 1887 C CA . ALA A 1 249 ? 17.016 -48.873 -0.870 1.00 33.66 249 ALA A CA 1
ATOM 1888 C C . ALA A 1 249 ? 17.923 -48.210 -1.925 1.00 33.66 249 ALA A C 1
ATOM 1890 O O . ALA A 1 249 ? 18.428 -48.869 -2.834 1.00 33.66 249 ALA A O 1
ATOM 1891 N N . SER A 1 250 ? 18.179 -46.914 -1.742 1.00 34.09 250 SER A N 1
ATOM 1892 C CA . SER A 1 250 ? 19.195 -46.137 -2.461 1.00 34.09 250 SER A CA 1
ATOM 1893 C C . SER A 1 250 ? 20.609 -46.470 -1.959 1.00 34.09 250 SER A C 1
ATOM 1895 O O . SER A 1 250 ? 20.801 -46.551 -0.743 1.00 34.09 250 SER A O 1
ATOM 1897 N N . PRO A 1 251 ? 21.628 -46.586 -2.831 1.00 32.91 251 PRO A N 1
ATOM 1898 C CA . PRO A 1 251 ? 23.015 -46.627 -2.397 1.00 32.91 251 PRO A CA 1
ATOM 1899 C C . PRO A 1 251 ? 23.598 -45.213 -2.259 1.00 32.91 251 PRO A C 1
ATOM 1901 O O . PRO A 1 251 ? 23.423 -44.341 -3.108 1.00 32.91 251 PRO A O 1
ATOM 1904 N N . SER A 1 252 ? 24.323 -45.023 -1.162 1.00 34.44 252 SER A N 1
ATOM 1905 C CA . SER A 1 252 ? 25.165 -43.879 -0.821 1.00 34.44 252 SER A CA 1
ATOM 1906 C C . SER A 1 252 ? 26.331 -43.700 -1.802 1.00 34.44 252 SER A C 1
ATOM 1908 O O . SER A 1 252 ? 27.126 -44.624 -1.979 1.00 34.44 252 SER A O 1
ATOM 1910 N N . SER A 1 253 ? 26.492 -42.504 -2.374 1.00 34.59 253 SER A N 1
ATOM 1911 C CA . SER A 1 253 ? 27.691 -42.117 -3.125 1.00 34.59 253 SER A CA 1
ATOM 1912 C C . SER A 1 253 ? 28.638 -41.298 -2.245 1.00 34.59 253 SER A C 1
ATOM 1914 O O . SER A 1 253 ? 28.417 -40.112 -1.995 1.00 34.59 253 SER A O 1
ATOM 1916 N N . SER A 1 254 ? 29.696 -41.955 -1.786 1.00 33.06 254 SER A N 1
ATOM 1917 C CA . SER A 1 254 ? 30.852 -41.368 -1.110 1.00 33.06 254 SER A CA 1
ATOM 1918 C C . SER A 1 254 ? 31.834 -40.814 -2.150 1.00 33.06 254 SER A C 1
ATOM 1920 O O . SER A 1 254 ? 32.189 -41.516 -3.096 1.00 33.06 254 SER A O 1
ATOM 1922 N N . PHE A 1 255 ? 32.303 -39.579 -1.968 1.00 33.00 255 PHE A N 1
ATOM 1923 C CA . PHE A 1 255 ? 33.412 -39.005 -2.740 1.00 33.00 255 PHE A CA 1
ATOM 1924 C C . PHE A 1 255 ? 34.742 -39.696 -2.382 1.00 33.00 255 PHE A C 1
ATOM 1926 O O . PHE A 1 255 ? 35.040 -39.813 -1.190 1.00 33.00 255 PHE A O 1
ATOM 1933 N N . PRO A 1 256 ? 35.577 -40.115 -3.354 1.00 32.31 256 PRO A N 1
ATOM 1934 C CA . PRO A 1 256 ? 36.914 -40.610 -3.064 1.00 32.31 256 PRO A CA 1
ATOM 1935 C C . PRO A 1 256 ? 37.954 -39.482 -3.085 1.00 32.31 256 PRO A C 1
ATOM 1937 O O . PRO A 1 256 ? 38.095 -38.736 -4.053 1.00 32.31 256 PRO A O 1
ATOM 1940 N N . SER A 1 257 ? 38.722 -39.412 -2.003 1.00 31.38 257 SER A N 1
ATOM 1941 C CA . SER A 1 257 ? 40.014 -38.745 -1.897 1.00 31.38 257 SER A CA 1
ATOM 1942 C C . SER A 1 257 ? 41.090 -39.577 -2.606 1.00 31.38 257 SER A C 1
ATOM 1944 O O . SER A 1 257 ? 41.253 -40.764 -2.324 1.00 31.38 257 SER A O 1
ATOM 1946 N N . SER A 1 258 ? 41.850 -38.965 -3.519 1.00 31.89 258 SER A N 1
ATOM 1947 C CA . SER A 1 258 ? 43.009 -39.603 -4.152 1.00 31.89 258 SER A CA 1
ATOM 1948 C C . SER A 1 258 ? 44.316 -39.056 -3.576 1.00 31.89 258 SER A C 1
ATOM 1950 O O . SER A 1 258 ? 44.727 -37.940 -3.892 1.00 31.89 258 SER A O 1
ATOM 1952 N N . SER A 1 259 ? 44.985 -39.886 -2.780 1.00 29.81 259 SER A N 1
ATOM 1953 C CA . SER A 1 259 ? 46.392 -39.757 -2.394 1.00 29.81 259 SER A CA 1
ATOM 1954 C C . SER A 1 259 ? 47.124 -40.999 -2.893 1.00 29.81 259 SER A C 1
ATOM 1956 O O . SER A 1 259 ? 46.695 -42.108 -2.576 1.00 29.81 259 SER A O 1
ATOM 1958 N N . SER A 1 260 ? 48.206 -40.839 -3.663 1.00 32.81 260 SER A N 1
ATOM 1959 C CA . SER A 1 260 ? 49.173 -41.901 -4.008 1.00 32.81 260 SER A CA 1
ATOM 1960 C C . SER A 1 260 ? 50.389 -41.330 -4.770 1.00 32.81 260 SER A C 1
ATOM 1962 O O . SER A 1 260 ? 50.301 -40.204 -5.255 1.00 32.81 260 SER A O 1
ATOM 1964 N N . PRO A 1 261 ? 51.550 -42.021 -4.801 1.00 37.12 261 PRO A N 1
ATOM 1965 C CA . PRO A 1 261 ? 52.762 -41.485 -4.183 1.00 37.12 261 PRO A CA 1
ATOM 1966 C C . PRO A 1 261 ? 53.978 -41.287 -5.113 1.00 37.12 261 PRO A C 1
ATOM 1968 O O . PRO A 1 261 ? 53.967 -41.548 -6.310 1.00 37.12 261 PRO A O 1
ATOM 1971 N N . ILE A 1 262 ? 55.031 -40.806 -4.449 1.00 27.58 262 ILE A N 1
ATOM 1972 C CA . ILE A 1 262 ? 56.417 -40.492 -4.814 1.00 27.58 262 ILE A CA 1
ATOM 1973 C C . ILE A 1 262 ? 57.116 -41.554 -5.692 1.00 27.58 262 ILE A C 1
ATOM 1975 O O . ILE A 1 262 ? 57.157 -42.729 -5.334 1.00 27.58 262 ILE A O 1
ATOM 1979 N N . ILE A 1 263 ? 57.802 -41.095 -6.750 1.00 33.16 263 ILE A N 1
ATOM 1980 C CA . ILE A 1 263 ? 58.939 -41.775 -7.401 1.00 33.16 263 ILE A CA 1
ATOM 1981 C C . ILE A 1 263 ? 60.136 -40.808 -7.436 1.00 33.16 263 ILE A C 1
ATOM 1983 O O . ILE A 1 263 ? 59.998 -39.622 -7.724 1.00 33.16 263 ILE A O 1
ATOM 1987 N N . ILE A 1 264 ? 61.305 -41.351 -7.098 1.00 28.67 264 ILE A N 1
ATOM 1988 C CA . ILE A 1 264 ? 62.598 -40.697 -6.868 1.00 28.67 264 ILE A CA 1
ATOM 1989 C C . ILE A 1 264 ? 63.358 -40.501 -8.193 1.00 28.67 264 ILE A C 1
ATOM 1991 O O . ILE A 1 264 ? 63.457 -41.435 -8.986 1.00 28.67 264 ILE A O 1
ATOM 1995 N N . GLY A 1 265 ? 63.969 -39.325 -8.386 1.00 28.56 265 GLY A N 1
ATOM 1996 C CA . GLY A 1 265 ? 64.950 -39.041 -9.442 1.00 28.56 265 GLY A CA 1
ATOM 1997 C C . GLY A 1 265 ? 65.789 -37.793 -9.119 1.00 28.56 265 GLY A C 1
ATOM 1998 O O . GLY A 1 265 ? 65.243 -36.726 -8.878 1.00 28.56 265 GLY A O 1
ATOM 1999 N N . SER A 1 266 ? 67.108 -37.980 -9.053 1.00 30.64 266 SER A N 1
ATOM 2000 C CA . SER A 1 266 ? 68.203 -37.115 -8.559 1.00 30.64 266 SER A CA 1
ATOM 2001 C C . SER A 1 266 ? 68.477 -35.799 -9.351 1.00 30.64 266 SER A C 1
ATOM 2003 O O . SER A 1 266 ? 67.832 -35.558 -10.367 1.00 30.64 266 SER A O 1
ATOM 2005 N N . PRO A 1 267 ? 69.396 -34.911 -8.883 1.00 35.28 267 PRO A N 1
ATOM 2006 C CA . PRO A 1 267 ? 69.173 -33.461 -8.813 1.00 35.28 267 PRO A CA 1
ATOM 2007 C C . PRO A 1 267 ? 69.845 -32.630 -9.917 1.00 35.28 267 PRO A C 1
ATOM 2009 O O . PRO A 1 267 ? 70.888 -33.005 -10.448 1.00 35.28 267 PRO A O 1
ATOM 2012 N N . ILE A 1 268 ? 69.326 -31.417 -10.137 1.00 29.30 268 ILE A N 1
ATOM 2013 C CA . ILE A 1 268 ? 70.086 -30.296 -10.708 1.00 29.30 268 ILE A CA 1
ATOM 2014 C C . ILE A 1 268 ? 69.868 -29.062 -9.821 1.00 29.30 268 ILE A C 1
ATOM 2016 O O . ILE A 1 268 ? 68.746 -28.635 -9.564 1.00 29.30 268 ILE A O 1
ATOM 2020 N N . VAL A 1 269 ? 70.983 -28.547 -9.309 1.00 28.22 269 VAL A N 1
ATOM 2021 C CA . VAL A 1 269 ? 71.139 -27.330 -8.501 1.00 28.22 269 VAL A CA 1
ATOM 2022 C C . VAL A 1 269 ? 70.916 -26.096 -9.381 1.00 28.22 269 VAL A C 1
ATOM 2024 O O . VAL A 1 269 ? 71.359 -26.127 -10.523 1.00 28.22 269 VAL A O 1
ATOM 2027 N N . ILE A 1 270 ? 70.291 -25.028 -8.853 1.00 28.28 270 ILE A N 1
ATOM 2028 C CA . ILE A 1 270 ? 70.717 -23.606 -8.949 1.00 28.28 270 ILE A CA 1
ATOM 2029 C C . ILE A 1 270 ? 69.682 -22.687 -8.242 1.00 28.28 270 ILE A C 1
ATOM 2031 O O . ILE A 1 270 ? 68.539 -22.554 -8.659 1.00 28.28 270 ILE A O 1
ATOM 2035 N N . SER A 1 271 ? 70.157 -22.068 -7.155 1.00 28.02 271 SER A N 1
ATOM 2036 C CA . SER A 1 271 ? 69.941 -20.689 -6.668 1.00 28.02 271 SER A CA 1
ATOM 2037 C C . SER A 1 271 ? 68.540 -20.108 -6.376 1.00 28.02 271 SER A C 1
ATOM 2039 O O . SER A 1 271 ? 67.810 -19.654 -7.247 1.00 28.02 271 SER A O 1
ATOM 2041 N N . SER A 1 272 ? 68.294 -19.984 -5.067 1.00 27.36 272 SER A N 1
ATOM 2042 C CA . SER A 1 272 ? 67.586 -18.942 -4.296 1.00 27.36 272 SER A CA 1
ATOM 2043 C C . SER A 1 272 ? 67.034 -17.683 -4.994 1.00 27.36 272 SER A C 1
ATOM 2045 O O . SER A 1 272 ? 67.794 -16.888 -5.544 1.00 27.36 272 SER A O 1
ATOM 2047 N N . SER A 1 273 ? 65.760 -17.369 -4.726 1.00 30.81 273 SER A N 1
ATOM 2048 C CA . SER A 1 273 ? 65.339 -16.063 -4.177 1.00 30.81 273 SER A CA 1
ATOM 2049 C C . SER A 1 273 ? 63.905 -16.121 -3.625 1.00 30.81 273 SER A C 1
ATOM 2051 O O . SER A 1 273 ? 62.994 -16.693 -4.213 1.00 30.81 273 SER A O 1
ATOM 2053 N N . SER A 1 274 ? 63.742 -15.566 -2.430 1.00 27.58 274 SER A N 1
ATOM 2054 C CA . SER A 1 274 ? 62.524 -15.479 -1.628 1.00 27.58 274 SER A CA 1
ATOM 2055 C C . SER A 1 274 ? 61.637 -14.311 -2.060 1.00 27.58 274 SER A C 1
ATOM 2057 O O . SER A 1 274 ? 62.123 -13.186 -2.148 1.00 27.58 274 SER A O 1
ATOM 2059 N N . SER A 1 275 ? 60.331 -14.534 -2.213 1.00 29.56 275 SER A N 1
ATOM 2060 C CA . SER A 1 275 ? 59.330 -13.469 -2.066 1.00 29.56 275 SER A CA 1
ATOM 2061 C C . SER A 1 275 ? 57.996 -14.040 -1.575 1.00 29.56 275 SER A C 1
ATOM 2063 O O . SER A 1 275 ? 57.366 -1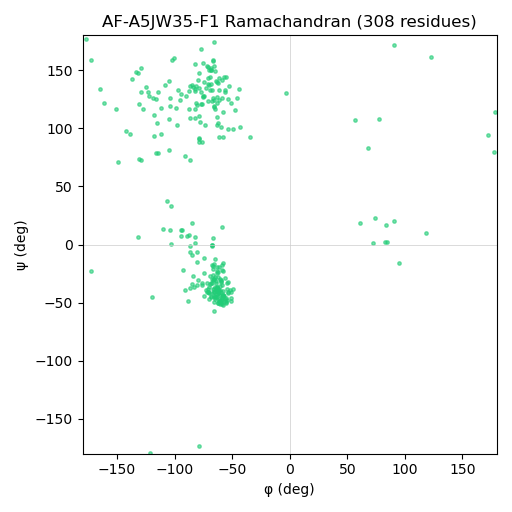4.887 -2.199 1.00 29.56 275 SER A O 1
ATOM 2065 N N . SER A 1 276 ? 57.608 -13.593 -0.386 1.00 28.30 276 SER A N 1
ATOM 2066 C CA . SER A 1 276 ? 56.321 -13.823 0.260 1.00 28.30 276 SER A CA 1
ATOM 2067 C C . SER A 1 276 ? 55.244 -12.960 -0.398 1.00 28.30 276 SER A C 1
ATOM 2069 O O . SER A 1 276 ? 55.400 -11.741 -0.448 1.00 28.30 276 SER A O 1
ATOM 2071 N N . SER A 1 277 ? 54.136 -13.559 -0.835 1.00 28.97 277 SER A N 1
ATOM 2072 C CA . SER A 1 277 ? 52.909 -12.827 -1.164 1.00 28.97 277 SER A CA 1
ATOM 2073 C C . SER A 1 277 ? 51.726 -13.440 -0.416 1.00 28.97 277 SER A C 1
ATOM 2075 O O . SER A 1 277 ? 51.390 -14.612 -0.556 1.00 28.97 277 SER A O 1
ATOM 2077 N N . SER A 1 278 ? 51.150 -12.624 0.460 1.00 28.52 278 SER A N 1
ATOM 2078 C CA . SER A 1 278 ? 49.915 -12.856 1.197 1.00 28.52 278 SER A CA 1
ATOM 2079 C C . SER A 1 278 ? 48.717 -12.651 0.269 1.00 28.52 278 SER A C 1
ATOM 2081 O O . SER A 1 278 ? 48.540 -11.558 -0.266 1.00 28.52 278 SER A O 1
ATOM 2083 N N . SER A 1 279 ? 47.885 -13.675 0.095 1.00 29.22 279 SER A N 1
ATOM 2084 C CA . SER A 1 279 ? 46.611 -13.585 -0.621 1.00 29.22 279 SER A CA 1
ATOM 2085 C C . SER A 1 279 ? 45.521 -13.035 0.304 1.00 29.22 279 SER A C 1
ATOM 2087 O O . SER A 1 279 ? 45.084 -13.719 1.231 1.00 29.22 279 SER A O 1
ATOM 2089 N N . THR A 1 280 ? 45.086 -11.802 0.059 1.00 29.61 280 THR A N 1
ATOM 2090 C CA . THR A 1 280 ? 43.889 -11.198 0.654 1.00 29.61 280 THR A CA 1
ATOM 2091 C C . THR A 1 280 ? 42.643 -11.598 -0.139 1.00 29.61 280 THR A C 1
ATOM 2093 O O . THR A 1 280 ? 42.635 -11.591 -1.368 1.00 29.61 280 THR A O 1
ATOM 2096 N N . SER A 1 281 ? 41.580 -11.962 0.580 1.00 31.95 281 SER A N 1
ATOM 2097 C CA . SER A 1 281 ? 40.255 -12.279 0.047 1.00 31.95 281 SER A CA 1
ATOM 2098 C C . SER A 1 281 ? 39.583 -11.031 -0.531 1.00 31.95 281 SER A C 1
ATOM 2100 O O . SER A 1 281 ? 39.399 -10.041 0.178 1.00 31.95 281 SER A O 1
ATOM 2102 N N . SER A 1 282 ? 39.190 -11.081 -1.800 1.00 30.95 282 SER A N 1
ATOM 2103 C CA . SER A 1 282 ? 38.425 -10.028 -2.465 1.00 30.95 282 SER A CA 1
ATOM 2104 C C . SER A 1 282 ? 36.949 -10.130 -2.069 1.00 30.95 282 SER A C 1
ATOM 2106 O O . SER A 1 282 ? 36.265 -11.072 -2.456 1.00 30.95 282 SER A O 1
ATOM 2108 N N . SER A 1 283 ? 36.452 -9.173 -1.287 1.00 36.91 283 SER A N 1
ATOM 2109 C CA . SER A 1 283 ? 35.019 -8.897 -1.184 1.00 36.91 283 SER A CA 1
ATOM 2110 C C . SER A 1 283 ? 34.593 -8.111 -2.424 1.00 36.91 283 SER A C 1
ATOM 2112 O O . SER A 1 283 ? 35.137 -7.032 -2.664 1.00 36.91 283 SER A O 1
ATOM 2114 N N . GLU A 1 284 ? 33.645 -8.626 -3.207 1.00 33.66 284 GLU A N 1
ATOM 2115 C CA . GLU A 1 284 ? 33.023 -7.868 -4.296 1.00 33.66 284 GLU A CA 1
ATOM 2116 C C . GLU A 1 284 ? 32.276 -6.656 -3.722 1.00 33.66 284 GLU A C 1
ATOM 2118 O O . GLU A 1 284 ? 31.204 -6.766 -3.129 1.00 33.66 284 GLU A O 1
ATOM 2123 N N . SER A 1 285 ? 32.878 -5.478 -3.859 1.00 38.41 285 SER A N 1
ATOM 2124 C CA . SER A 1 285 ? 32.230 -4.198 -3.604 1.00 38.41 285 SER A CA 1
ATOM 2125 C C . SER A 1 285 ? 31.426 -3.791 -4.838 1.00 38.41 285 SER A C 1
ATOM 2127 O O . SER A 1 285 ? 32.005 -3.550 -5.899 1.00 38.41 285 SER A O 1
ATOM 2129 N N . PHE A 1 286 ? 30.102 -3.693 -4.697 1.00 43.66 286 PHE A N 1
ATOM 2130 C CA . PHE A 1 286 ? 29.241 -3.103 -5.722 1.00 43.66 286 PHE A CA 1
ATOM 2131 C C . PHE A 1 286 ? 29.660 -1.647 -5.991 1.00 43.66 286 PHE A C 1
ATOM 2133 O O . PHE A 1 286 ? 30.016 -0.936 -5.043 1.00 43.66 286 PHE A O 1
ATOM 2140 N N . PRO A 1 287 ? 29.630 -1.182 -7.253 1.00 38.62 287 PRO A N 1
ATOM 2141 C CA . PRO A 1 287 ? 29.947 0.203 -7.560 1.00 38.62 287 PRO A CA 1
ATOM 2142 C C . PRO A 1 287 ? 28.949 1.144 -6.863 1.00 38.62 287 PRO A C 1
ATOM 2144 O O . PRO A 1 287 ? 27.764 0.815 -6.759 1.00 38.62 287 PRO A O 1
ATOM 2147 N N . PRO A 1 288 ? 29.401 2.314 -6.382 1.00 38.91 288 PRO A N 1
ATOM 2148 C CA . PRO A 1 288 ? 28.513 3.294 -5.777 1.00 38.91 288 PRO A CA 1
ATOM 2149 C C . PRO A 1 288 ? 27.475 3.762 -6.801 1.00 38.91 288 PRO A C 1
ATOM 2151 O O . PRO A 1 288 ? 27.812 4.111 -7.933 1.00 38.91 288 PRO A O 1
ATOM 2154 N N . VAL A 1 289 ? 26.208 3.784 -6.383 1.00 47.19 289 VAL A N 1
ATOM 2155 C CA . VAL A 1 289 ? 25.122 4.409 -7.144 1.00 47.19 289 VAL A CA 1
ATOM 2156 C C . VAL A 1 289 ? 25.480 5.890 -7.334 1.00 47.19 289 VAL A C 1
ATOM 2158 O O . VAL A 1 289 ? 25.790 6.559 -6.343 1.00 47.19 289 VAL A O 1
ATOM 2161 N N . PRO A 1 290 ? 25.497 6.417 -8.572 1.00 35.78 290 PRO A N 1
ATOM 2162 C CA . PRO A 1 290 ? 25.830 7.815 -8.796 1.00 35.78 290 PRO A CA 1
ATOM 2163 C C . PRO A 1 290 ? 24.788 8.714 -8.113 1.00 35.78 290 PRO A C 1
ATOM 2165 O O . PRO A 1 290 ? 23.593 8.415 -8.175 1.00 35.78 290 PRO A O 1
ATOM 2168 N N . PRO A 1 291 ? 25.204 9.822 -7.475 1.00 36.25 291 PRO A N 1
ATOM 2169 C CA . PRO A 1 291 ? 24.260 10.784 -6.929 1.00 36.25 291 PRO A CA 1
ATOM 2170 C C . PRO A 1 291 ? 23.456 11.392 -8.081 1.00 36.25 291 PRO A C 1
ATOM 2172 O O . PRO A 1 291 ? 24.022 11.972 -9.011 1.00 36.25 291 PRO A O 1
ATOM 2175 N N . ILE A 1 292 ? 22.131 11.254 -8.030 1.00 45.34 292 ILE A N 1
ATOM 2176 C CA . ILE A 1 292 ? 21.240 11.923 -8.979 1.00 45.34 292 ILE A CA 1
ATOM 2177 C C . ILE A 1 292 ? 21.096 13.375 -8.519 1.00 45.34 292 ILE A C 1
ATOM 2179 O O . ILE A 1 292 ? 20.248 13.723 -7.701 1.00 45.34 292 ILE A O 1
ATOM 2183 N N . SER A 1 293 ? 21.978 14.221 -9.038 1.00 35.75 293 SER A N 1
ATOM 2184 C CA . SER A 1 293 ? 21.924 15.674 -8.898 1.00 35.75 293 SER A CA 1
ATOM 2185 C C . SER A 1 293 ? 20.892 16.236 -9.879 1.00 35.75 293 SER A C 1
ATOM 2187 O O . SER A 1 293 ? 21.227 16.569 -11.014 1.00 35.75 293 SER A O 1
ATOM 2189 N N . GLY A 1 294 ? 19.631 16.326 -9.462 1.00 31.41 294 GLY A N 1
ATOM 2190 C CA . GLY A 1 294 ? 18.585 17.056 -10.182 1.00 31.41 294 GLY A CA 1
ATOM 2191 C C . GLY A 1 294 ? 17.964 18.114 -9.268 1.00 31.41 294 GLY A C 1
ATOM 2192 O O . GLY A 1 294 ? 17.632 17.784 -8.130 1.00 31.41 294 GLY A O 1
ATOM 2193 N N . PRO A 1 295 ? 17.813 19.380 -9.698 1.00 30.53 295 PRO A N 1
ATOM 2194 C CA . PRO A 1 295 ? 17.101 20.368 -8.903 1.00 30.53 295 PRO A CA 1
ATOM 2195 C C . PRO A 1 295 ? 15.626 19.968 -8.810 1.00 30.53 295 PRO A C 1
ATOM 2197 O O . PRO A 1 295 ? 14.952 19.818 -9.830 1.00 30.53 295 PRO A O 1
ATOM 2200 N N . PHE A 1 296 ? 15.126 19.835 -7.582 1.00 39.59 296 PHE A N 1
ATOM 2201 C CA . PHE A 1 296 ? 13.697 19.796 -7.298 1.00 39.59 296 PHE A CA 1
ATOM 2202 C C . PHE A 1 296 ? 13.083 21.123 -7.742 1.00 39.59 296 PHE A C 1
ATOM 2204 O O . PHE A 1 296 ? 13.070 22.110 -7.010 1.00 39.59 296 PHE A O 1
ATOM 2211 N N . SER A 1 297 ? 12.604 21.159 -8.978 1.00 31.66 297 SER A N 1
ATOM 2212 C CA . SER A 1 297 ? 11.572 22.112 -9.350 1.00 31.66 297 SER A CA 1
ATOM 2213 C C . SER A 1 297 ? 10.267 21.496 -8.878 1.00 31.66 297 SER A C 1
ATOM 2215 O O . SER A 1 297 ? 9.959 20.368 -9.264 1.00 31.66 297 SER A O 1
ATOM 2217 N N . ASN A 1 298 ? 9.537 22.204 -8.013 1.00 31.53 298 ASN A N 1
ATOM 2218 C CA . ASN A 1 298 ? 8.168 21.832 -7.673 1.00 31.53 298 ASN A CA 1
ATOM 2219 C C . ASN A 1 298 ? 7.429 21.497 -8.978 1.00 31.53 298 ASN A C 1
ATOM 2221 O O . ASN A 1 298 ? 7.469 22.321 -9.901 1.00 31.53 298 ASN A O 1
ATOM 2225 N N . PRO A 1 299 ? 6.800 20.314 -9.098 1.00 35.38 299 PRO A N 1
ATOM 2226 C CA . PRO A 1 299 ? 5.986 20.032 -10.264 1.00 35.38 299 PRO A CA 1
ATOM 2227 C C . PRO A 1 299 ? 4.898 21.113 -10.371 1.00 35.38 299 PRO A C 1
ATOM 2229 O O . PRO A 1 299 ? 4.427 21.611 -9.340 1.00 35.38 299 PRO A O 1
ATOM 2232 N N . PRO A 1 300 ? 4.523 21.529 -11.593 1.00 28.08 300 PRO A N 1
ATOM 2233 C CA . PRO A 1 300 ? 3.444 22.487 -11.781 1.00 28.08 300 PRO A CA 1
ATOM 2234 C C . PRO A 1 300 ? 2.200 21.990 -11.043 1.00 28.08 300 PRO A C 1
ATOM 2236 O O . PRO A 1 300 ? 1.880 20.803 -11.085 1.00 28.08 300 PRO A O 1
ATOM 2239 N N . SER A 1 301 ? 1.526 22.905 -10.346 1.00 31.78 301 SER A N 1
ATOM 2240 C CA . SER A 1 301 ? 0.283 22.652 -9.621 1.00 31.78 301 SER A CA 1
ATOM 2241 C C 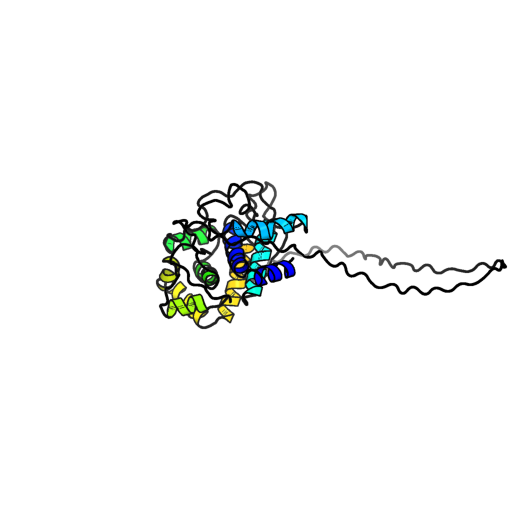. SER A 1 301 ? -0.744 22.030 -10.566 1.00 31.78 301 SER A C 1
ATOM 2243 O O . SER A 1 301 ? -1.366 22.737 -11.361 1.00 31.78 301 SER A O 1
ATOM 2245 N N . ASN A 1 302 ? -0.884 20.709 -10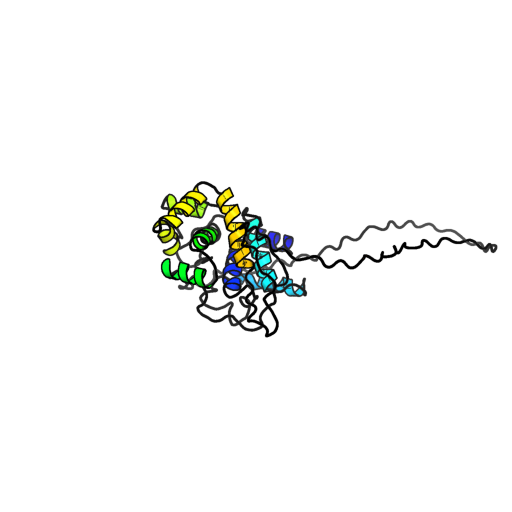.509 1.00 33.78 302 ASN A N 1
ATOM 2246 C CA . ASN A 1 302 ? -1.912 19.985 -11.232 1.00 33.78 302 ASN A CA 1
ATOM 2247 C C . ASN A 1 302 ? -3.161 19.957 -10.335 1.00 33.78 302 ASN A C 1
ATOM 2249 O O . ASN A 1 302 ? -3.086 19.405 -9.237 1.00 33.78 302 ASN A O 1
ATOM 2253 N N . PRO A 1 303 ? -4.292 20.561 -10.737 1.00 28.42 303 PRO A N 1
ATOM 2254 C CA . PRO A 1 303 ? -5.492 20.644 -9.900 1.00 28.42 303 PRO A CA 1
ATOM 2255 C C . PRO A 1 303 ? -6.189 19.292 -9.649 1.00 28.42 303 PRO A C 1
ATOM 2257 O O . PRO A 1 303 ? -7.185 19.260 -8.935 1.00 28.42 303 PRO A O 1
ATOM 2260 N N . GLY A 1 304 ? -5.682 18.188 -10.209 1.00 30.02 304 GLY A N 1
ATOM 2261 C CA . GLY A 1 304 ? -6.172 16.822 -9.985 1.00 30.02 304 GLY A CA 1
ATOM 2262 C C . GLY A 1 304 ? -5.250 15.966 -9.114 1.00 30.02 304 GLY A C 1
ATOM 2263 O O . GLY A 1 304 ? -5.051 14.805 -9.441 1.00 30.02 304 GLY A O 1
ATOM 2264 N N . GLY A 1 305 ? -4.615 16.542 -8.084 1.00 33.59 305 GLY A N 1
ATOM 2265 C CA . GLY A 1 305 ? -3.646 15.837 -7.237 1.00 33.59 305 GLY A CA 1
ATOM 2266 C C . GLY A 1 305 ? -4.188 14.504 -6.714 1.00 33.59 305 GLY A C 1
ATOM 2267 O O . GLY A 1 305 ? -5.222 14.479 -6.050 1.00 33.59 305 GLY A O 1
ATOM 2268 N N . SER A 1 306 ? -3.492 13.406 -7.026 1.00 37.28 306 SER A N 1
ATOM 2269 C CA . SER A 1 306 ? -3.779 12.098 -6.442 1.00 37.28 306 SER A CA 1
ATOM 2270 C C . SER A 1 306 ? -3.572 12.201 -4.942 1.00 37.28 306 SER A C 1
ATOM 2272 O O . SER A 1 306 ? -2.505 12.597 -4.460 1.00 37.28 306 SER A O 1
ATOM 2274 N N . VAL A 1 307 ? -4.615 11.842 -4.213 1.00 39.94 307 VAL A N 1
ATOM 2275 C CA . VAL A 1 307 ? -4.474 11.451 -2.822 1.00 39.94 307 VAL A CA 1
ATOM 2276 C C . VAL A 1 307 ? -3.719 10.122 -2.837 1.00 39.94 307 VAL A C 1
ATOM 2278 O O . VAL A 1 307 ? -3.804 9.377 -3.816 1.00 39.94 307 VAL A O 1
ATOM 2281 N N . LEU A 1 308 ? -2.945 9.828 -1.798 1.00 43.06 308 LEU A N 1
ATOM 2282 C CA . LEU A 1 308 ? -2.647 8.437 -1.483 1.00 43.06 308 LEU A CA 1
ATOM 2283 C C . LEU A 1 308 ? -4.010 7.775 -1.258 1.00 43.06 308 LEU A C 1
ATOM 2285 O O . LEU A 1 308 ? -4.573 7.923 -0.187 1.00 43.06 308 LEU A O 1
ATOM 2289 N N . SER A 1 309 ? -4.608 7.190 -2.291 1.00 41.00 309 SER A N 1
ATOM 2290 C CA . SER A 1 309 ? -5.539 6.089 -2.114 1.00 41.00 309 SER A CA 1
ATOM 2291 C C . SER A 1 309 ? -4.649 4.858 -2.094 1.00 41.00 309 SER A C 1
ATOM 2293 O O . SER A 1 309 ? -3.989 4.543 -3.082 1.00 41.00 309 SER A O 1
ATOM 2295 N N . VAL A 1 310 ? -4.515 4.253 -0.921 1.00 39.50 310 VAL A N 1
ATOM 2296 C CA . VAL A 1 310 ? -3.925 2.922 -0.735 1.00 39.50 310 VAL A CA 1
ATOM 2297 C C . VAL A 1 310 ? -5.048 1.938 -0.405 1.00 39.50 310 VAL A C 1
ATOM 2299 O O . VAL A 1 310 ? -6.183 2.391 -0.128 1.00 39.50 310 VAL A O 1
#

Sequence (310 aa):
MQSIFVQNFSQNQALAPMCLHAAFHDCWNGCNGALFMPEEIDRPENAGLPPLKPYLMPFTSQFPCISIADLINSCAVTALKFLNGPDVPVYYGRLDRNVPDPTGLIPEPTMSLSALINAFSAIGFSKEDVVTLSGAHSVGVCHGIPMCPGHNTSFGNHYYQELIEGDLSGKLPTDVELLEDNTMRSLVQQYANDNSQFFSDFSRVFGKYISRIHCNQTSTGPCPLDDIGNSTTSTSTSSVTSSVIPVVASPSSSFPSSSSPIIIGSPIVISSSSSSSSSTSSSESFPPVPPISGPFSNPPSNPGGSVLSV

InterPro domains:
  IPR001621 Fungal ligninase [PR00462] (97-124)
  IPR001621 Fungal ligninase [PR00462] (125-147)
  IPR001621 Fungal ligninase [PR00462] (279-298)
  IPR002016 Haem peroxidase [PF00141] (6-194)
  IPR002016 Haem peroxidase [PR00458] (16-30)
  IPR002016 Haem peroxidase [PR00458] (66-83)
  IPR002016 Haem peroxidase [PR00458] (84-96)
  IPR002016 Haem peroxidase [PR00458] (129-144)
  IPR002016 Haem peroxidase [PR00458] (148-163)
  IPR002016 Haem peroxidase [PS50873] (1-208)
  IPR010255 Haem peroxidase superfamily [SSF48113] (6-210)
  IPR019793 Peroxidases heam-ligand binding site [PS00435] (129-139)
  IPR044831 Heme-binding peroxidase Ccp1-like [PTHR31356] (10-210)

Organism: Galdieria sulphuraria (NCBI:txid130081)

Secondary structure (DSSP, 8-state):
-HHHHHHHHHH-TTHHHHHHHHHHHHHTT-S-SGGGSHHHHTSGGGTT-GGGHHHHTHHHHHSTT--HHHHHHHHHHHHHHHTT---------PPPPSSPPPTT-SPPTTS-HHHHHHHHHHTT--HHHHHHHHGGGGS---SSSS-------S-STHHHHHHHHT--TT--HHHHHTTTSHHHHHHHHHHHH-HHHHHHHHHHHHHHHHT-------SS---S---SS-----------PPPP----PPPP-PPPP---------------------------PPPPPPP-----------TTPPP---

Foldseek 3Di:
DLVLLLVVCVVPVQLLLLLLLLLQVCLLLHLALLCPPPVHCPDLQNPPNPVNCVSQVVVCVVPVPADSSLSSVSSNQSSCVSQVAARADGDGDHHHDPDHDDPPLHDDLQDALVVVQVSCVVVPAHSLLLLLSCLSLCAHAFPQDQAHPNPRSHRWLVLLLCLVVVVRRNPGPNSVCLCVDPVSVVSSVVRNVDRPVSRVSSSQSVNVSSNGHPPPDPPDDDDPDPDPHDPDDDDDDDDDDDDDDDDDDDDDDDDDDDDDDDDDDDDDDDDDDDDDDDDDDDDDDDDDDDPPDDDPDPPPNDNSTHRSPD